Protein AF-0000000077976173 (afdb_homodimer)

Structure (mmCIF, N/CA/C/O backbone):
data_AF-0000000077976173-model_v1
#
loop_
_entity.id
_entity.type
_entity.pdbx_description
1 polymer 'Microsomal glutathione S-transferase 1'
#
loop_
_atom_site.group_PDB
_atom_site.id
_atom_site.type_symbol
_atom_site.label_atom_id
_atom_site.label_alt_id
_atom_site.label_comp_id
_atom_site.label_asym_id
_atom_site.label_entity_id
_atom_site.label_seq_id
_atom_site.pdbx_PDB_ins_code
_atom_site.Cartn_x
_atom_site.Cartn_y
_atom_site.Cartn_z
_atom_site.occupancy
_atom_site.B_iso_or_equiv
_atom_site.auth_seq_id
_atom_site.auth_comp_id
_atom_site.auth_asym_id
_atom_site.auth_atom_id
_atom_site.pdbx_PDB_model_num
ATOM 1 N N . MET A 1 1 ? 3.627 52.812 36.406 1 27.22 1 MET A N 1
ATOM 2 C CA . MET A 1 1 ? 3.582 52.375 35.031 1 27.22 1 MET A CA 1
ATOM 3 C C . MET A 1 1 ? 3.613 50.844 34.938 1 27.22 1 MET A C 1
ATOM 5 O O . MET A 1 1 ? 4.652 50.219 35.188 1 27.22 1 MET A O 1
ATOM 9 N N . ILE A 1 2 ? 2.564 50.125 35.406 1 28.38 2 ILE A N 1
ATOM 10 C CA . ILE A 1 2 ? 2.352 48.719 35.812 1 28.38 2 ILE A CA 1
ATOM 11 C C . ILE A 1 2 ? 2.486 47.812 34.625 1 28.38 2 ILE A C 1
ATOM 13 O O . ILE A 1 2 ? 1.758 47.938 33.625 1 28.38 2 ILE A O 1
ATOM 17 N N . ALA A 1 3 ? 3.734 47.25 34.25 1 33.19 3 ALA A N 1
ATOM 18 C CA . ALA A 1 3 ? 4.125 46.312 33.219 1 33.19 3 ALA A CA 1
ATOM 19 C C . ALA A 1 3 ? 3.199 45.125 33.188 1 33.19 3 ALA A C 1
ATOM 21 O O . ALA A 1 3 ? 3.17 44.312 34.125 1 33.19 3 ALA A O 1
ATOM 22 N N . VAL A 1 4 ? 1.899 45.281 32.812 1 32.31 4 VAL A N 1
ATOM 23 C CA . VAL A 1 4 ? 0.929 44.219 32.562 1 32.31 4 VAL A CA 1
ATOM 24 C C . VAL A 1 4 ? 1.575 43.125 31.719 1 32.31 4 VAL A C 1
ATOM 26 O O . VAL A 1 4 ? 2.023 43.375 30.594 1 32.31 4 VAL A O 1
ATOM 29 N N . GLY A 1 5 ? 2.43 42.25 32.312 1 27.67 5 GLY A N 1
ATOM 30 C CA . GLY A 1 5 ? 3.055 41.062 31.75 1 27.67 5 GLY A CA 1
ATOM 31 C C . GLY A 1 5 ? 2.141 40.281 30.828 1 27.67 5 GLY A C 1
ATOM 32 O O . GLY A 1 5 ? 1.03 39.906 31.203 1 27.67 5 GLY A O 1
ATOM 33 N N . HIS A 1 6 ? 2.125 40.531 29.484 1 30.03 6 HIS A N 1
ATOM 34 C CA . HIS A 1 6 ? 1.528 39.781 28.375 1 30.03 6 HIS A CA 1
ATOM 35 C C . HIS A 1 6 ? 1.677 38.281 28.562 1 30.03 6 HIS A C 1
ATOM 37 O O . HIS A 1 6 ? 2.787 37.75 28.516 1 30.03 6 HIS A O 1
ATOM 43 N N . GLN A 1 7 ? 1.119 37.656 29.641 1 28.42 7 GLN A N 1
ATOM 44 C CA . GLN A 1 7 ? 0.995 36.219 29.766 1 28.42 7 GLN A CA 1
ATOM 45 C C . GLN A 1 7 ? 0.686 35.562 28.406 1 28.42 7 GLN A C 1
ATOM 47 O O . GLN A 1 7 ? -0.377 35.812 27.828 1 28.42 7 GLN A O 1
ATOM 52 N N . LEU A 1 8 ? 1.661 35.469 27.5 1 30.48 8 LEU A N 1
ATOM 53 C CA . LEU A 1 8 ? 1.647 34.625 26.312 1 30.48 8 LEU A CA 1
ATOM 54 C C . LEU A 1 8 ? 0.976 33.281 26.609 1 30.48 8 LEU A C 1
ATOM 56 O O . LEU A 1 8 ? 1.446 32.531 27.453 1 30.48 8 LEU A O 1
ATOM 60 N N . ASN A 1 9 ? -0.352 33.281 26.891 1 31.22 9 ASN A N 1
ATOM 61 C CA . ASN A 1 9 ? -1.191 32.062 26.875 1 31.22 9 ASN A CA 1
ATOM 62 C C . ASN A 1 9 ? -0.731 31.078 25.812 1 31.22 9 ASN A C 1
ATOM 64 O O . ASN A 1 9 ? -0.875 31.328 24.625 1 31.22 9 ASN A O 1
ATOM 68 N N . SER A 1 10 ? 0.469 30.484 25.922 1 32.72 10 SER A N 1
ATOM 69 C CA . SER A 1 10 ? 0.917 29.266 25.25 1 32.72 10 SER A CA 1
ATOM 70 C C . SER A 1 10 ? -0.214 28.25 25.125 1 32.72 10 SER A C 1
ATOM 72 O O . SER A 1 10 ? -0.43 27.453 26.047 1 32.72 10 SER A O 1
ATOM 74 N N . SER A 1 11 ? -1.487 28.609 25.016 1 33.84 11 SER A N 1
ATOM 75 C CA . SER A 1 11 ? -2.633 27.719 24.812 1 33.84 11 SER A CA 1
ATOM 76 C C . SER A 1 11 ? -2.27 26.531 23.938 1 33.84 11 SER A C 1
ATOM 78 O O . SER A 1 11 ? -1.768 26.703 22.828 1 33.84 11 SER A O 1
ATOM 80 N N . ASN A 1 12 ? -1.785 25.391 24.375 1 36.09 12 ASN A N 1
ATOM 81 C CA . ASN A 1 12 ? -1.495 24.047 23.891 1 36.09 12 ASN A CA 1
ATOM 82 C C . ASN A 1 12 ? -2.432 23.641 22.75 1 36.09 12 ASN A C 1
ATOM 84 O O . ASN A 1 12 ? -3.637 23.5 22.969 1 36.09 12 ASN A O 1
ATOM 88 N N . LYS A 1 13 ? -2.426 24.141 21.594 1 43.88 13 LYS A N 1
ATOM 89 C CA . LYS A 1 13 ? -2.984 23.875 20.281 1 43.88 13 LYS A CA 1
ATOM 90 C C . LYS A 1 13 ? -3.152 22.375 20.047 1 43.88 13 LYS A C 1
ATOM 92 O O . LYS A 1 13 ? -2.324 21.75 19.375 1 43.88 13 LYS A O 1
ATOM 97 N N . MET A 1 14 ? -3.262 21.438 21.078 1 43.94 14 MET A N 1
ATOM 98 C CA . MET A 1 14 ? -3.514 20.016 20.875 1 43.94 14 MET A CA 1
ATOM 99 C C . MET A 1 14 ? -4.848 19.797 20.188 1 43.94 14 MET A C 1
ATOM 101 O O . MET A 1 14 ? -5.82 20.5 20.438 1 43.94 14 MET A O 1
ATOM 105 N N . VAL A 1 15 ? -4.996 19.281 18.984 1 50.28 15 VAL A N 1
ATOM 106 C CA . VAL A 1 15 ? -6.203 18.812 18.328 1 50.28 15 VAL A CA 1
ATOM 107 C C . VAL A 1 15 ? -7.16 18.203 19.344 1 50.28 15 VAL A C 1
ATOM 109 O O . VAL A 1 15 ? -6.746 17.422 20.203 1 50.28 15 VAL A O 1
ATOM 112 N N . GLU A 1 16 ? -8.148 18.953 19.875 1 52.88 16 GLU A N 1
ATOM 113 C CA . GLU A 1 16 ? -9.117 18.312 20.75 1 52.88 16 GLU A CA 1
ATOM 114 C C . GLU A 1 16 ? -9.727 17.078 20.094 1 52.88 16 GLU A C 1
ATOM 116 O O . GLU A 1 16 ? -10.641 17.203 19.266 1 52.88 16 GLU A O 1
ATOM 121 N N . PHE A 1 17 ? -9.055 16 20.078 1 58.06 17 PHE A N 1
ATOM 122 C CA . PHE A 1 17 ? -9.484 14.68 19.641 1 58.06 17 PHE A CA 1
ATOM 123 C C . PHE A 1 17 ? -10.93 14.422 20.031 1 58.06 17 PHE A C 1
ATOM 125 O O . PHE A 1 17 ? -11.633 13.656 19.375 1 58.06 17 PHE A O 1
ATOM 132 N N . SER A 1 18 ? -11.406 15.195 21.016 1 59.88 18 SER A N 1
ATOM 133 C CA . SER A 1 18 ? -12.789 14.992 21.438 1 59.88 18 SER A CA 1
ATOM 134 C C . SER A 1 18 ? -13.773 15.469 20.375 1 59.88 18 SER A C 1
ATOM 136 O O . SER A 1 18 ? -14.828 14.859 20.188 1 59.88 18 SER A O 1
ATOM 138 N N . GLN A 1 19 ? -13.383 16.484 19.641 1 69 19 GLN A N 1
ATOM 139 C CA . GLN A 1 19 ? -14.289 17 18.625 1 69 19 GLN A CA 1
ATOM 140 C C . GLN A 1 19 ? -14.25 16.141 17.359 1 69 19 GLN A C 1
ATOM 142 O O . GLN A 1 19 ? -15.195 16.141 16.562 1 69 19 GLN A O 1
ATOM 147 N N . LEU A 1 20 ? -13.258 15.328 17.266 1 75.56 20 LEU A N 1
ATOM 148 C CA . LEU A 1 20 ? -13.18 14.438 16.109 1 75.56 20 LEU A CA 1
ATOM 149 C C . LEU A 1 20 ? -14.297 13.398 16.156 1 75.56 20 LEU A C 1
ATOM 151 O O . LEU A 1 20 ? -14.859 13.039 15.109 1 75.5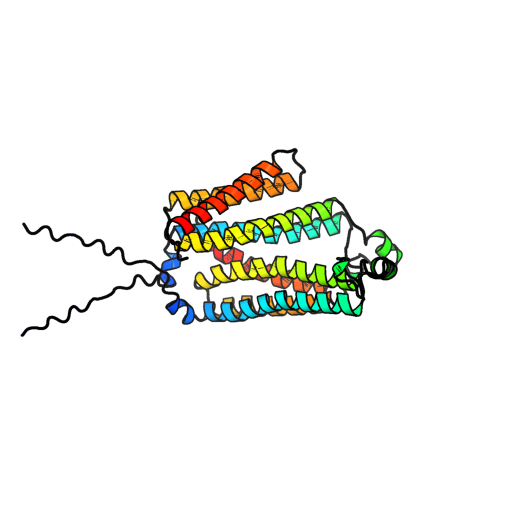6 20 LEU A O 1
ATOM 155 N N . GLY A 1 21 ? -14.656 13.031 17.328 1 77.69 21 GLY A N 1
ATOM 156 C CA . GLY A 1 21 ? -15.703 12.039 17.5 1 77.69 21 GLY A CA 1
ATOM 157 C C . GLY A 1 21 ? -17.078 12.547 17.094 1 77.69 21 GLY A C 1
ATOM 158 O O . GLY A 1 21 ? -17.953 11.758 16.75 1 77.69 21 GLY A O 1
ATOM 159 N N . ASP A 1 22 ? -17.188 13.859 17.047 1 83.69 22 ASP A N 1
ATOM 160 C CA . ASP A 1 22 ? -18.484 14.438 16.719 1 83.69 22 ASP A CA 1
ATOM 161 C C . ASP A 1 22 ? -18.594 14.703 15.219 1 83.69 22 ASP A C 1
ATOM 163 O O . ASP A 1 22 ? -19.672 14.992 14.711 1 83.69 22 ASP A O 1
ATOM 167 N N . ASN A 1 23 ? -17.5 14.586 14.508 1 90.88 23 ASN A N 1
ATOM 168 C CA . ASN A 1 23 ? -17.531 14.812 13.07 1 90.88 23 ASN A CA 1
ATOM 169 C C . ASN A 1 23 ? -18.047 13.594 12.312 1 90.88 23 ASN A C 1
ATOM 171 O O . ASN A 1 23 ? -17.484 12.508 12.422 1 90.88 23 ASN A O 1
ATOM 175 N N . GLU A 1 24 ? -19.125 13.75 11.531 1 95.12 24 GLU A N 1
ATOM 176 C CA . GLU A 1 24 ? -19.797 12.633 10.867 1 95.12 24 GLU A CA 1
ATOM 177 C C . GLU A 1 24 ? -18.906 12.008 9.805 1 95.12 24 GLU A C 1
ATOM 179 O O . GLU A 1 24 ? -18.922 10.789 9.609 1 95.12 24 GLU A O 1
ATOM 184 N N . VAL A 1 25 ? -18.156 12.82 9.086 1 96.31 25 VAL A N 1
ATOM 185 C CA . VAL A 1 25 ? -17.266 12.297 8.055 1 96.31 25 VAL A CA 1
ATOM 186 C C . VAL A 1 25 ? -16.156 11.453 8.695 1 96.31 25 VAL A C 1
ATOM 188 O O . VAL A 1 25 ? -15.875 10.352 8.234 1 96.31 25 VAL A O 1
ATOM 191 N N . PHE A 1 26 ? -15.609 11.945 9.75 1 95.19 26 PHE A N 1
ATOM 192 C CA . PHE A 1 26 ? -14.562 11.211 10.445 1 95.19 26 PHE A CA 1
ATOM 193 C C . PHE A 1 26 ? -15.109 9.914 11.031 1 95.19 26 PHE A C 1
ATOM 195 O O . PHE A 1 26 ? -14.445 8.883 11 1 95.19 26 PHE A O 1
ATOM 202 N N . SER A 1 27 ? -16.297 9.969 11.586 1 96.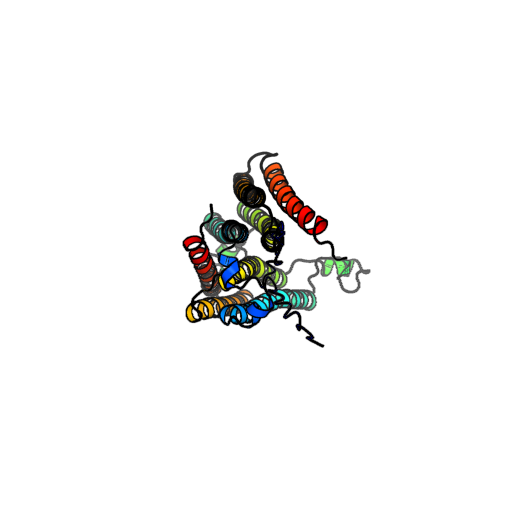12 27 SER A N 1
ATOM 203 C CA . SER A 1 27 ? -16.938 8.766 12.102 1 96.12 27 SER A CA 1
ATOM 204 C C . SER A 1 27 ? -17.156 7.734 11 1 96.12 27 SER A C 1
ATOM 206 O O . SER A 1 27 ? -16.922 6.543 11.203 1 96.12 27 SER A O 1
ATOM 208 N N . ALA A 1 28 ? -17.578 8.172 9.875 1 97.69 28 ALA A N 1
ATOM 209 C CA . ALA A 1 28 ? -17.75 7.285 8.727 1 97.69 28 ALA A CA 1
ATOM 210 C C . ALA A 1 28 ? -16.406 6.68 8.312 1 97.69 28 ALA A C 1
ATOM 212 O O . ALA A 1 28 ? -16.312 5.473 8.078 1 97.69 28 ALA A O 1
ATOM 213 N N . PHE A 1 29 ? -15.453 7.52 8.273 1 98.25 29 PHE A N 1
ATOM 214 C CA . PHE A 1 29 ? -14.125 7.02 7.93 1 98.25 29 PHE A CA 1
ATOM 215 C C . PHE A 1 29 ? -13.664 5.977 8.938 1 98.25 29 PHE A C 1
ATOM 217 O O . PHE A 1 29 ? -13.125 4.934 8.555 1 98.25 29 PHE A O 1
ATOM 224 N N . THR A 1 30 ? -13.82 6.195 10.18 1 97.62 30 THR A N 1
ATOM 225 C CA . THR A 1 30 ? -13.414 5.258 11.219 1 97.62 30 THR A CA 1
ATOM 226 C C . THR A 1 30 ? -14.102 3.908 11.023 1 97.62 30 THR A C 1
ATOM 228 O O . THR A 1 30 ? -13.469 2.859 11.148 1 97.62 30 THR A O 1
ATOM 231 N N . THR A 1 31 ? -15.336 3.93 10.641 1 98.12 31 THR A N 1
ATOM 232 C CA . THR A 1 31 ? -16.078 2.695 10.438 1 98.12 31 THR A CA 1
ATOM 233 C C . THR A 1 31 ? -15.547 1.926 9.234 1 98.12 31 THR A C 1
ATOM 235 O O . THR A 1 31 ? -15.133 0.77 9.359 1 98.12 31 THR A O 1
ATOM 238 N N . TYR A 1 32 ? -15.492 2.57 8.18 1 98.75 32 TYR A N 1
ATOM 239 C CA . TYR A 1 32 ? -15.125 1.869 6.953 1 98.75 32 TYR A CA 1
ATOM 240 C C . TYR A 1 32 ? -13.625 1.604 6.898 1 98.75 32 TYR A C 1
ATOM 242 O O . TYR A 1 32 ? -13.188 0.598 6.34 1 98.75 32 TYR A O 1
ATOM 250 N N . GLY A 1 33 ? -12.828 2.535 7.457 1 98.56 33 GLY A N 1
ATOM 251 C CA . GLY A 1 33 ? -11.414 2.236 7.617 1 98.56 33 GLY A CA 1
ATOM 252 C C . GLY A 1 33 ? -11.156 1.013 8.477 1 98.56 33 GLY A C 1
ATOM 253 O O . GLY A 1 33 ? -10.305 0.185 8.141 1 98.56 33 GLY A O 1
ATOM 254 N N . THR A 1 34 ? -11.922 0.877 9.547 1 98.62 34 THR A N 1
ATOM 255 C CA . THR A 1 34 ? -11.781 -0.27 10.438 1 98.62 34 THR A CA 1
ATOM 256 C C . THR A 1 34 ? -12.172 -1.56 9.719 1 98.62 34 THR A C 1
ATOM 258 O O . THR A 1 34 ? -11.477 -2.572 9.836 1 98.62 34 THR A O 1
ATOM 261 N N . ILE A 1 35 ? -13.188 -1.501 8.984 1 98.69 35 ILE A N 1
ATOM 262 C CA . ILE A 1 35 ? -13.625 -2.674 8.234 1 98.69 35 ILE A CA 1
ATOM 263 C C . ILE A 1 35 ? -12.555 -3.08 7.227 1 98.69 35 ILE A C 1
ATOM 265 O O . ILE A 1 35 ? -12.227 -4.262 7.102 1 98.69 35 ILE A O 1
ATOM 269 N N . ALA A 1 36 ? -12.031 -2.105 6.52 1 98.69 36 ALA A N 1
ATOM 270 C CA . ALA A 1 36 ? -11.008 -2.389 5.52 1 98.69 36 ALA A CA 1
ATOM 271 C C . ALA A 1 36 ? -9.766 -3.014 6.164 1 98.69 36 ALA A C 1
ATOM 273 O O . ALA A 1 36 ? -9.219 -3.988 5.648 1 98.69 36 ALA A O 1
ATOM 274 N N . LEU A 1 37 ? -9.375 -2.494 7.316 1 98.5 37 LEU A N 1
ATOM 275 C CA . LEU A 1 37 ? -8.188 -3.014 7.984 1 98.5 37 LEU A CA 1
ATOM 276 C C . LEU A 1 37 ? -8.461 -4.391 8.578 1 98.5 37 LEU A C 1
ATOM 278 O O . LEU A 1 37 ? -7.578 -5.254 8.586 1 98.5 37 LEU A O 1
ATOM 282 N N . ALA A 1 38 ? -9.633 -4.562 9.086 1 98.38 38 ALA A N 1
ATOM 283 C CA . ALA A 1 38 ? -10 -5.895 9.562 1 98.38 38 ALA A CA 1
ATOM 284 C C . ALA A 1 38 ? -9.914 -6.922 8.438 1 98.38 38 ALA A C 1
ATOM 286 O O . ALA A 1 38 ? -9.492 -8.062 8.664 1 98.38 38 ALA A O 1
ATOM 287 N N . LYS A 1 39 ? -10.32 -6.473 7.285 1 98.56 39 LYS A N 1
ATOM 288 C CA . LYS A 1 39 ? -10.219 -7.359 6.133 1 98.56 39 LYS A CA 1
ATOM 289 C C . LYS A 1 39 ? -8.773 -7.746 5.855 1 98.56 39 LYS A C 1
ATOM 291 O O . LYS A 1 39 ? -8.484 -8.898 5.527 1 98.56 39 LYS A O 1
ATOM 296 N N . VAL A 1 40 ? -7.863 -6.848 5.926 1 98.44 40 VAL A N 1
ATOM 297 C CA . VAL A 1 40 ? -6.449 -7.141 5.734 1 98.44 40 VAL A CA 1
ATOM 298 C C . VAL A 1 40 ? -5.996 -8.195 6.742 1 98.44 40 VAL A C 1
ATOM 300 O O . VAL A 1 40 ? -5.305 -9.148 6.387 1 98.44 40 VAL A O 1
ATOM 303 N N . MET A 1 41 ? -6.41 -8.023 7.992 1 98 41 MET A N 1
ATOM 304 C CA . MET A 1 41 ? -6.023 -8.961 9.039 1 98 41 MET A CA 1
ATOM 305 C C . MET A 1 41 ? -6.602 -10.352 8.766 1 98 41 MET A C 1
ATOM 307 O O . MET A 1 41 ? -5.949 -11.359 9.023 1 98 41 MET A O 1
ATOM 311 N N . LEU A 1 42 ? -7.809 -10.398 8.297 1 98 42 LEU A N 1
ATOM 312 C CA . LEU A 1 42 ? -8.477 -11.664 8.008 1 98 42 LEU A CA 1
ATOM 313 C C . LEU A 1 42 ? -7.703 -12.469 6.965 1 98 42 LEU A C 1
ATOM 315 O O . LEU A 1 42 ? -7.711 -13.695 6.992 1 98 42 LEU A O 1
ATOM 319 N N . MET A 1 43 ? -6.969 -11.797 6.059 1 98.25 43 MET A N 1
ATOM 320 C CA . MET A 1 43 ? -6.219 -12.492 5.016 1 98.25 43 MET A CA 1
ATOM 321 C C . MET A 1 43 ? -5.117 -13.352 5.621 1 98.25 43 MET A C 1
ATOM 323 O O . MET A 1 43 ? -4.77 -14.406 5.074 1 98.25 43 MET A O 1
ATOM 327 N N . SER A 1 44 ? -4.578 -13 6.812 1 97.81 44 SER A N 1
ATOM 328 C CA . SER A 1 44 ? -3.58 -13.82 7.496 1 97.81 44 SER A CA 1
ATOM 329 C C . SER A 1 44 ? -4.18 -15.141 7.973 1 97.81 44 SER A C 1
ATOM 331 O O . SER A 1 44 ? -3.541 -16.188 7.871 1 97.81 44 SER A O 1
ATOM 333 N N . VAL A 1 45 ? -5.375 -15.047 8.523 1 97.38 45 VAL A N 1
ATOM 334 C CA . VAL A 1 45 ? -6.066 -16.234 8.992 1 97.38 45 VAL A CA 1
ATOM 335 C C . VAL A 1 45 ? -6.371 -17.156 7.816 1 97.38 45 VAL A C 1
ATOM 337 O O . VAL A 1 45 ? -6.176 -18.375 7.898 1 97.38 45 VAL A O 1
ATOM 340 N N . ILE A 1 46 ? -6.734 -16.562 6.68 1 97.5 46 ILE A N 1
ATOM 341 C CA . ILE A 1 46 ? -7.031 -17.328 5.48 1 97.5 46 ILE A CA 1
ATOM 342 C C . ILE A 1 46 ? -5.754 -18 4.969 1 97.5 46 ILE A C 1
ATOM 344 O O . ILE A 1 46 ? -5.773 -19.156 4.566 1 97.5 46 ILE A O 1
ATOM 348 N N . THR A 1 47 ? -4.664 -17.297 4.98 1 97.19 47 THR A N 1
ATOM 349 C CA . THR A 1 47 ? -3.381 -17.875 4.582 1 97.19 47 THR A CA 1
ATOM 350 C C . THR A 1 47 ? -3.039 -19.078 5.449 1 97.19 47 THR A C 1
ATOM 352 O O . THR A 1 47 ? -2.664 -20.141 4.93 1 97.19 47 THR A O 1
ATOM 355 N N . SER A 1 48 ? -3.191 -18.922 6.773 1 96.56 48 SER A N 1
ATOM 356 C CA . SER A 1 48 ? -2.895 -20.016 7.691 1 96.56 48 SER A CA 1
ATOM 357 C C . SER A 1 48 ? -3.801 -21.219 7.43 1 96.56 48 SER A C 1
ATOM 359 O O . SER A 1 48 ? -3.344 -22.359 7.453 1 96.56 48 SER A O 1
ATOM 361 N N . PHE A 1 49 ? -5.008 -20.922 7.188 1 97.12 49 PHE A N 1
ATOM 362 C CA . PHE A 1 49 ? -5.969 -21.984 6.879 1 97.12 49 PHE A CA 1
ATOM 363 C C . PHE A 1 49 ? -5.508 -22.797 5.672 1 97.12 49 PHE A C 1
ATOM 365 O O . PHE A 1 49 ? -5.488 -24.016 5.719 1 97.12 49 PHE A O 1
ATOM 372 N N . PHE A 1 50 ? -5.07 -22.156 4.621 1 96.81 50 PHE A N 1
ATOM 373 C CA . PHE A 1 50 ? -4.66 -22.859 3.408 1 96.81 50 PHE A CA 1
ATOM 374 C C . PHE A 1 50 ? -3.326 -23.562 3.615 1 96.81 50 PHE A C 1
ATOM 376 O O . PHE A 1 50 ? -3.09 -24.641 3.055 1 96.81 50 PHE A O 1
ATOM 383 N N . ARG A 1 51 ? -2.443 -22.969 4.414 1 96.12 51 ARG A N 1
ATOM 384 C CA . ARG A 1 51 ? -1.187 -23.656 4.695 1 96.12 51 ARG A CA 1
ATOM 385 C C . ARG A 1 51 ? -1.433 -24.969 5.426 1 96.12 51 ARG A C 1
ATOM 387 O O . ARG A 1 51 ? -0.841 -25.984 5.082 1 96.12 51 ARG A O 1
ATOM 394 N N . ILE A 1 52 ? -2.305 -24.953 6.395 1 95.38 52 ILE A N 1
ATOM 395 C CA . ILE A 1 52 ? -2.594 -26.141 7.199 1 95.38 52 ILE A CA 1
ATOM 396 C C . ILE A 1 52 ? -3.344 -27.172 6.355 1 95.38 52 ILE A C 1
ATOM 398 O O . ILE A 1 52 ? -2.992 -28.344 6.348 1 95.38 52 ILE A O 1
ATOM 402 N N . THR A 1 53 ? -4.32 -26.766 5.574 1 96.69 53 THR A N 1
ATOM 403 C CA . THR A 1 53 ? -5.176 -27.688 4.84 1 96.69 53 THR A CA 1
ATOM 404 C C . THR A 1 53 ? -4.445 -28.25 3.623 1 96.69 53 THR A C 1
ATOM 406 O O . THR A 1 53 ? -4.691 -29.391 3.213 1 96.69 53 THR A O 1
ATOM 409 N N . ARG A 1 54 ? -3.541 -27.453 3.066 1 96.25 54 ARG A N 1
ATOM 410 C CA . ARG A 1 54 ? -2.787 -27.922 1.904 1 96.25 54 ARG A CA 1
ATOM 411 C C . ARG A 1 54 ? -1.457 -28.531 2.324 1 96.25 54 ARG A C 1
ATOM 413 O O . ARG A 1 54 ? -0.7 -29.016 1.481 1 96.25 54 ARG A O 1
ATOM 420 N N . LYS A 1 55 ? -1.139 -28.406 3.656 1 95.06 55 LYS A N 1
ATOM 421 C CA . LYS A 1 55 ? 0.116 -28.922 4.199 1 95.06 55 LYS A CA 1
ATOM 422 C C . LYS A 1 55 ? 1.314 -28.359 3.436 1 95.06 55 LYS A C 1
ATOM 424 O O . LYS A 1 55 ? 2.182 -29.125 2.994 1 95.06 55 LYS A O 1
ATOM 429 N N . ALA A 1 56 ? 1.323 -27.156 3.174 1 97.06 56 ALA A N 1
ATOM 430 C CA . ALA A 1 56 ? 2.387 -26.422 2.488 1 97.06 56 ALA A CA 1
ATOM 431 C C . ALA A 1 56 ? 2.973 -25.344 3.383 1 97.06 56 ALA A C 1
ATOM 433 O O . ALA A 1 56 ? 2.381 -24.266 3.539 1 97.06 56 ALA A O 1
ATOM 434 N N . PHE A 1 57 ? 4.16 -25.641 3.951 1 95.5 57 PHE A N 1
ATOM 435 C CA . PHE A 1 57 ? 4.75 -24.75 4.945 1 95.5 57 PHE A CA 1
ATOM 436 C C . PHE A 1 57 ? 6.031 -24.125 4.418 1 95.5 57 PHE A C 1
ATOM 438 O O . PHE A 1 57 ? 6.691 -24.688 3.543 1 95.5 57 PHE A O 1
ATOM 445 N N . ASP A 1 58 ? 6.402 -22.953 4.996 1 92.62 58 ASP A N 1
ATOM 446 C CA . ASP A 1 58 ? 7.578 -22.219 4.535 1 92.62 58 ASP A CA 1
ATOM 447 C C . ASP A 1 58 ? 8.773 -22.469 5.445 1 92.62 58 ASP A C 1
ATOM 449 O O . ASP A 1 58 ? 9.922 -22.344 5.016 1 92.62 58 ASP A O 1
ATOM 453 N N . ASN A 1 59 ? 8.484 -22.75 6.645 1 93.56 59 ASN A N 1
ATOM 454 C CA . ASN A 1 59 ? 9.539 -22.922 7.633 1 93.56 59 ASN A CA 1
ATOM 455 C C . ASN A 1 59 ? 9.539 -24.344 8.195 1 93.56 59 ASN A C 1
A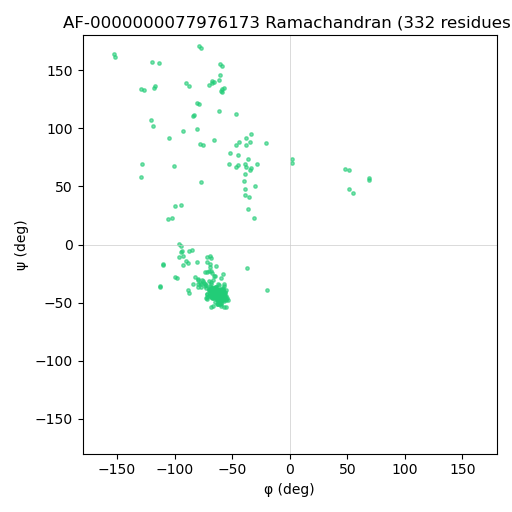TOM 457 O O . ASN A 1 59 ? 8.484 -24.891 8.531 1 93.56 59 ASN A O 1
ATOM 461 N N . PRO A 1 60 ? 10.703 -24.938 8.289 1 93.88 60 PRO A N 1
ATOM 462 C CA . PRO A 1 60 ? 10.781 -26.312 8.75 1 93.88 60 PRO A CA 1
ATOM 463 C C . PRO A 1 60 ? 10.164 -26.516 10.133 1 93.88 60 PRO A C 1
ATOM 465 O O . PRO A 1 60 ? 9.586 -27.562 10.414 1 93.88 60 PRO A O 1
ATOM 468 N N . GLU A 1 61 ? 10.242 -25.562 11.023 1 94 61 GLU A N 1
ATOM 469 C CA . GLU A 1 61 ? 9.742 -25.719 12.391 1 94 61 GLU A CA 1
ATOM 470 C C . GLU A 1 61 ? 8.219 -25.734 12.414 1 94 61 GLU A C 1
ATOM 472 O O . GLU A 1 61 ? 7.613 -26.125 13.414 1 94 61 GLU A O 1
ATOM 477 N N . ASP A 1 62 ? 7.617 -25.312 11.32 1 93.94 62 ASP A N 1
ATOM 478 C CA . ASP A 1 62 ? 6.16 -25.266 11.266 1 93.94 62 ASP A CA 1
ATOM 479 C C . ASP A 1 62 ? 5.59 -26.594 10.773 1 93.94 62 ASP A C 1
ATOM 481 O O . ASP A 1 62 ? 4.387 -26.844 10.883 1 93.94 62 ASP A O 1
ATOM 485 N N . VAL A 1 63 ? 6.402 -27.422 10.188 1 92.5 63 VAL A N 1
ATOM 486 C CA . VAL A 1 63 ? 5.98 -28.703 9.633 1 92.5 63 VAL A CA 1
ATOM 487 C C . VAL A 1 63 ? 5.562 -29.641 10.766 1 92.5 63 VAL A C 1
ATOM 489 O O . VAL A 1 63 ? 6.207 -29.672 11.812 1 92.5 63 VAL A O 1
ATOM 492 N N . PRO A 1 64 ? 4.441 -30.375 10.508 1 91.25 64 PRO A N 1
ATOM 493 C CA . PRO A 1 64 ? 4.094 -31.375 11.523 1 91.25 64 PRO A CA 1
ATOM 494 C C . PRO A 1 64 ? 5.207 -32.406 11.758 1 91.25 64 PRO A C 1
ATOM 496 O O . PRO A 1 64 ? 5.75 -32.938 10.797 1 91.25 64 PRO A O 1
ATOM 499 N N . ASN A 1 65 ? 5.539 -32.625 13.023 1 90.56 65 ASN A N 1
ATOM 500 C CA . ASN A 1 65 ? 6.613 -33.531 13.398 1 90.56 65 ASN A CA 1
ATOM 501 C C . ASN A 1 65 ? 7.91 -33.219 12.656 1 90.56 65 ASN A C 1
ATOM 503 O O . ASN A 1 65 ? 8.43 -34.031 11.914 1 90.56 65 ASN A O 1
ATOM 507 N N . PRO A 1 66 ? 8.422 -32.125 12.891 1 90.56 66 PRO A N 1
ATOM 508 C CA . PRO A 1 66 ? 9.57 -31.641 12.133 1 90.56 66 PRO A CA 1
ATOM 509 C C . PRO A 1 66 ? 10.844 -32.438 12.406 1 90.56 66 PRO A C 1
ATOM 511 O O . PRO A 1 66 ? 11.836 -32.281 11.688 1 90.56 66 PRO A O 1
ATOM 514 N N . HIS A 1 67 ? 10.859 -33.219 13.328 1 90.75 67 HIS A N 1
ATOM 515 C CA . HIS A 1 67 ? 12.039 -34.031 13.625 1 90.75 67 HIS A CA 1
ATOM 516 C C . HIS A 1 67 ? 12.242 -35.125 12.578 1 90.75 67 HIS A C 1
ATOM 518 O O . HIS A 1 67 ? 13.336 -35.656 12.438 1 90.75 67 HIS A O 1
ATOM 524 N N . LYS A 1 68 ? 11.227 -35.5 11.93 1 92.19 68 LYS A N 1
ATOM 525 C CA . LYS A 1 68 ? 11.32 -36.469 10.828 1 92.19 68 LYS A CA 1
ATOM 526 C C . LYS A 1 68 ? 11.703 -35.781 9.531 1 92.19 68 LYS A C 1
ATOM 528 O O . LYS A 1 68 ? 10.922 -35 8.969 1 92.19 68 LYS A O 1
ATOM 533 N N . GLU A 1 69 ? 12.781 -35.938 8.969 1 91.38 69 GLU A N 1
ATOM 534 C CA . GLU A 1 69 ? 13.32 -35.281 7.773 1 91.38 69 GLU A CA 1
ATOM 535 C C . GLU A 1 69 ? 12.391 -35.5 6.582 1 91.38 69 GLU A C 1
ATOM 537 O O . GLU A 1 69 ? 12.266 -34.594 5.734 1 91.38 69 GLU A O 1
ATOM 542 N N . GLU A 1 70 ? 11.805 -36.688 6.5 1 92.62 70 GLU A N 1
ATOM 543 C CA . GLU A 1 70 ? 10.883 -37 5.406 1 92.62 70 GLU A CA 1
ATOM 544 C C . GLU A 1 70 ? 9.719 -36 5.379 1 92.62 70 GLU A C 1
ATOM 546 O O . GLU A 1 70 ? 9.266 -35.594 4.305 1 92.62 70 GLU A O 1
ATOM 551 N N . ASN A 1 71 ? 9.25 -35.656 6.516 1 92.06 71 ASN A N 1
ATOM 552 C CA . ASN A 1 71 ? 8.141 -34.688 6.613 1 92.06 71 ASN A CA 1
ATOM 553 C C . ASN A 1 71 ? 8.555 -33.312 6.129 1 92.06 71 ASN A C 1
ATOM 555 O O . ASN A 1 71 ? 7.77 -32.625 5.477 1 92.06 71 ASN A O 1
ATOM 559 N N . ILE A 1 72 ? 9.68 -32.844 6.523 1 93.31 72 ILE A N 1
ATOM 560 C CA . ILE A 1 72 ? 10.18 -31.562 6.082 1 93.31 72 ILE A CA 1
ATOM 561 C C . ILE A 1 72 ? 10.234 -31.516 4.555 1 93.31 72 ILE A C 1
ATOM 563 O O . ILE A 1 72 ? 9.781 -30.562 3.938 1 93.31 72 ILE A O 1
ATOM 567 N N . LYS A 1 73 ? 10.766 -32.5 3.984 1 92.75 73 LYS A N 1
ATOM 568 C CA . LYS A 1 73 ? 10.891 -32.562 2.529 1 92.75 73 LYS A CA 1
ATOM 569 C C . LYS A 1 73 ? 9.516 -32.562 1.863 1 92.75 73 LYS A C 1
ATOM 571 O O . LYS A 1 73 ? 9.328 -31.938 0.82 1 92.75 73 LYS A O 1
ATOM 576 N N . LYS A 1 74 ? 8.633 -33.281 2.479 1 93.69 74 LYS A N 1
ATOM 577 C CA . LYS A 1 74 ? 7.309 -33.469 1.894 1 93.69 74 LYS A CA 1
ATOM 578 C C . LYS A 1 74 ? 6.461 -32.219 2.014 1 93.69 74 LYS A C 1
ATOM 580 O O . LYS A 1 74 ? 5.727 -31.859 1.087 1 93.69 74 LYS A O 1
ATOM 585 N N . PHE A 1 75 ? 6.625 -31.484 3.15 1 94.56 75 PHE A N 1
ATOM 586 C CA . PHE A 1 75 ? 5.637 -30.453 3.447 1 94.56 75 PHE A CA 1
ATOM 587 C C . PHE A 1 75 ? 6.238 -29.062 3.287 1 94.56 75 PHE A C 1
ATOM 589 O O . PHE A 1 75 ? 5.512 -28.062 3.262 1 94.56 75 PHE A O 1
ATOM 596 N N . LEU A 1 76 ? 7.512 -28.922 3.271 1 95.06 76 LEU A N 1
ATOM 597 C CA . LEU A 1 76 ? 8.156 -27.672 2.902 1 95.06 76 LEU A CA 1
ATOM 598 C C . LEU A 1 76 ? 8.109 -27.453 1.394 1 95.06 76 LEU A C 1
ATOM 600 O O . LEU A 1 76 ? 9.062 -27.781 0.684 1 95.06 76 LEU A O 1
ATOM 604 N N . ARG A 1 77 ? 7.039 -26.891 0.888 1 94.19 77 ARG A N 1
ATOM 605 C CA . ARG A 1 77 ? 6.812 -26.781 -0.549 1 94.19 77 ARG A CA 1
ATOM 606 C C . ARG A 1 77 ? 5.957 -25.562 -0.875 1 94.19 77 ARG A C 1
ATOM 608 O O . ARG A 1 77 ? 5.258 -25.031 -0.005 1 94.19 77 ARG A O 1
ATOM 615 N N . LYS A 1 78 ? 6.012 -25.188 -2.076 1 93.81 78 LYS A N 1
ATOM 616 C CA . LYS A 1 78 ? 5.152 -24.125 -2.59 1 93.81 78 LYS A CA 1
ATOM 617 C C . LYS A 1 78 ? 3.82 -24.688 -3.076 1 93.81 78 LYS A C 1
ATOM 619 O O . LYS A 1 78 ? 3.768 -25.781 -3.639 1 93.81 78 LYS A O 1
ATOM 624 N N . ASP A 1 79 ? 2.775 -24.031 -2.738 1 96 79 ASP A N 1
ATOM 625 C CA . ASP A 1 79 ? 1.427 -24.391 -3.174 1 96 79 ASP A CA 1
ATOM 626 C C . ASP A 1 79 ? 0.734 -23.188 -3.828 1 96 79 ASP A C 1
ATOM 628 O O . ASP A 1 79 ? 0.74 -22.094 -3.283 1 96 79 ASP A O 1
ATOM 632 N N . ASP A 1 80 ? 0.156 -23.438 -4.941 1 94.19 80 ASP A N 1
ATOM 633 C CA . ASP A 1 80 ? -0.42 -22.359 -5.742 1 94.19 80 ASP A CA 1
ATOM 634 C C . ASP A 1 80 ? -1.577 -21.688 -5.004 1 94.19 80 ASP A C 1
ATOM 636 O O . ASP A 1 80 ? -1.798 -20.484 -5.152 1 94.19 80 ASP A O 1
ATOM 640 N N . ARG A 1 81 ? -2.344 -22.484 -4.277 1 95.56 81 ARG A N 1
ATOM 641 C CA . ARG A 1 81 ? -3.459 -21.891 -3.545 1 95.56 81 ARG A CA 1
ATOM 642 C C . ARG A 1 81 ? -2.959 -20.984 -2.432 1 95.56 81 ARG A C 1
ATOM 644 O O . ARG A 1 81 ? -3.529 -19.906 -2.193 1 95.56 81 ARG A O 1
ATOM 651 N N . VAL A 1 82 ? -1.925 -21.391 -1.699 1 97.19 82 VAL A N 1
ATOM 652 C CA . VAL A 1 82 ? -1.322 -20.562 -0.664 1 97.19 82 VAL A CA 1
ATOM 653 C C . VAL A 1 82 ? -0.753 -19.281 -1.29 1 97.19 82 VAL A C 1
ATOM 655 O O . VAL A 1 82 ? -0.987 -18.188 -0.791 1 97.19 82 VAL A O 1
ATOM 658 N N . ASP A 1 83 ? -0.082 -19.453 -2.418 1 96.44 83 ASP A N 1
ATOM 659 C CA . ASP A 1 83 ? 0.524 -18.312 -3.092 1 96.44 83 ASP A CA 1
ATOM 660 C C . ASP A 1 83 ? -0.54 -17.312 -3.551 1 96.44 83 ASP A C 1
ATOM 662 O O . ASP A 1 83 ? -0.321 -16.094 -3.514 1 96.44 83 ASP A O 1
ATOM 666 N N . ARG A 1 84 ? -1.592 -17.875 -4.004 1 97.06 84 ARG A N 1
ATOM 667 C CA . ARG A 1 84 ? -2.691 -17.031 -4.453 1 97.06 84 ARG A CA 1
ATOM 668 C C . ARG A 1 84 ? -3.225 -16.172 -3.305 1 97.06 84 ARG A C 1
ATOM 670 O O . ARG A 1 84 ? -3.459 -14.977 -3.475 1 97.06 84 ARG A O 1
ATOM 677 N N . VAL A 1 85 ? -3.402 -16.719 -2.123 1 97.94 85 VAL A N 1
ATOM 678 C CA . VAL A 1 85 ? -3.865 -15.969 -0.959 1 97.94 85 VAL A CA 1
ATOM 679 C C . VAL A 1 85 ? -2.83 -14.914 -0.576 1 97.94 85 VAL A C 1
ATOM 681 O O . VAL A 1 85 ? -3.184 -13.781 -0.237 1 97.94 85 VAL A O 1
ATOM 684 N N . LEU A 1 86 ? -1.613 -15.305 -0.633 1 97.56 86 LEU A N 1
ATOM 685 C CA . LEU A 1 86 ? -0.542 -14.367 -0.311 1 97.56 86 LEU A CA 1
ATOM 686 C C . LEU A 1 86 ? -0.542 -13.188 -1.275 1 97.56 86 LEU A C 1
ATOM 688 O O . LEU A 1 86 ? -0.335 -12.039 -0.864 1 97.56 86 LEU A O 1
ATOM 692 N N . ARG A 1 87 ? -0.755 -13.398 -2.592 1 96.69 87 ARG A N 1
ATOM 693 C CA . ARG A 1 87 ? -0.831 -12.328 -3.576 1 96.69 87 ARG A CA 1
ATOM 694 C C . ARG A 1 87 ? -2.023 -11.414 -3.305 1 96.69 87 ARG A C 1
ATOM 696 O O . ARG A 1 87 ? -1.917 -10.195 -3.414 1 96.69 87 ARG A O 1
ATOM 703 N N . ALA A 1 88 ? -3.148 -12.062 -2.945 1 97.62 88 ALA A N 1
ATOM 704 C CA . ALA A 1 88 ? -4.332 -11.281 -2.6 1 97.62 88 ALA A CA 1
ATOM 705 C C . ALA A 1 88 ? -4.074 -10.406 -1.376 1 97.62 88 ALA A C 1
ATOM 707 O O . ALA A 1 88 ? -4.484 -9.242 -1.337 1 97.62 88 ALA A O 1
ATOM 708 N N . HIS A 1 89 ? -3.414 -10.938 -0.378 1 98.06 89 HIS A N 1
ATOM 709 C CA . HIS A 1 89 ? -3.064 -10.203 0.833 1 98.06 89 HIS A CA 1
ATOM 710 C C . HIS A 1 89 ? -2.148 -9.023 0.517 1 98.06 89 HIS A C 1
ATOM 712 O O . HIS A 1 89 ? -2.361 -7.914 1.013 1 98.06 89 HIS A O 1
ATOM 718 N N . ARG A 1 90 ? -1.178 -9.312 -0.281 1 97 90 ARG A N 1
ATOM 719 C CA . ARG A 1 90 ? -0.263 -8.25 -0.695 1 97 90 ARG A CA 1
ATOM 720 C C . ARG A 1 90 ? -1.01 -7.137 -1.419 1 97 90 ARG A C 1
ATOM 722 O O . ARG A 1 90 ? -0.753 -5.957 -1.182 1 97 90 ARG A O 1
ATOM 729 N N . ASN A 1 91 ? -1.884 -7.508 -2.293 1 97.88 91 ASN A N 1
ATOM 730 C CA . ASN A 1 91 ? -2.703 -6.527 -3 1 97.88 91 ASN A CA 1
ATOM 731 C C . ASN A 1 91 ? -3.533 -5.688 -2.033 1 97.88 91 ASN 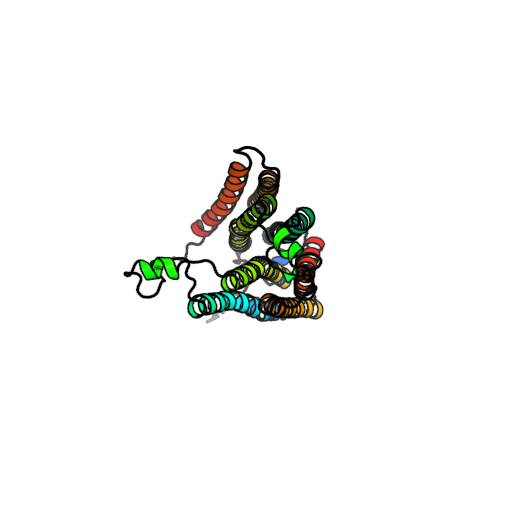A C 1
ATOM 733 O O . ASN A 1 91 ? -3.678 -4.48 -2.221 1 97.88 91 ASN A O 1
ATOM 737 N N . ASP A 1 92 ? -4.082 -6.344 -0.998 1 98.25 92 ASP A N 1
ATOM 738 C CA . ASP A 1 92 ? -4.801 -5.617 0.044 1 98.25 92 ASP A CA 1
ATOM 739 C C . ASP A 1 92 ? -3.91 -4.555 0.687 1 98.25 92 ASP A C 1
ATOM 741 O O . ASP A 1 92 ? -4.32 -3.4 0.837 1 98.25 92 ASP A O 1
ATOM 745 N N . LEU A 1 93 ? -2.754 -4.973 1.034 1 97.75 93 LEU A N 1
ATOM 746 C CA . LEU A 1 93 ? -1.84 -4.031 1.673 1 97.75 93 LEU A CA 1
ATOM 747 C C . LEU A 1 93 ? -1.52 -2.867 0.741 1 97.75 93 LEU A C 1
ATOM 749 O O . LEU A 1 93 ? -1.534 -1.708 1.161 1 97.75 93 LEU A O 1
ATOM 753 N N . GLU A 1 94 ? -1.314 -3.109 -0.503 1 97.75 94 GLU A N 1
ATOM 754 C CA . GLU A 1 94 ? -0.924 -2.107 -1.491 1 97.75 94 GLU A CA 1
ATOM 755 C C . GLU A 1 94 ? -2.059 -1.121 -1.755 1 97.75 94 GLU A C 1
ATOM 757 O O . GLU A 1 94 ? -1.824 -0.015 -2.246 1 97.75 94 GLU A O 1
ATOM 762 N N . ASN A 1 95 ? -3.26 -1.525 -1.476 1 98.62 95 ASN A N 1
ATOM 763 C CA . ASN A 1 95 ? -4.395 -0.682 -1.834 1 98.62 95 ASN A CA 1
ATOM 764 C C . ASN A 1 95 ? -5.098 -0.134 -0.595 1 98.62 95 ASN A C 1
ATOM 766 O O . ASN A 1 95 ? -5.527 1.021 -0.581 1 98.62 95 ASN A O 1
ATOM 770 N N . ILE A 1 96 ? -5.191 -0.904 0.463 1 98.75 96 ILE A N 1
ATOM 771 C CA . ILE A 1 96 ? -5.953 -0.497 1.639 1 98.75 96 ILE A CA 1
ATOM 772 C C . ILE A 1 96 ? -5.121 0.464 2.484 1 98.75 96 ILE A C 1
ATOM 774 O O . ILE A 1 96 ? -5.656 1.409 3.068 1 98.75 96 ILE A O 1
ATOM 778 N N . VAL A 1 97 ? -3.83 0.213 2.537 1 98.19 97 VAL A N 1
ATOM 779 C CA . VAL A 1 97 ? -2.988 1.1 3.334 1 98.19 97 VAL A CA 1
ATOM 780 C C . VAL A 1 97 ? -3.031 2.512 2.752 1 98.19 97 VAL A C 1
ATOM 782 O O . VAL A 1 97 ? -3.328 3.475 3.465 1 98.19 9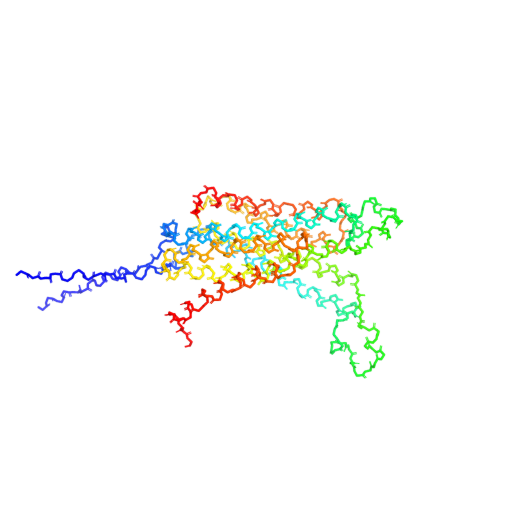7 VAL A O 1
ATOM 785 N N . PRO A 1 98 ? -2.785 2.703 1.41 1 98.69 98 PRO A N 1
ATOM 786 C CA . PRO A 1 98 ? -2.949 4.051 0.861 1 98.69 98 PRO A CA 1
ATOM 787 C C . PRO A 1 98 ? -4.352 4.609 1.081 1 98.69 98 PRO A C 1
ATOM 789 O O . PRO A 1 98 ? -4.508 5.793 1.393 1 98.69 98 PRO A O 1
ATOM 792 N N . PHE A 1 99 ? -5.43 3.795 0.921 1 98.88 99 PHE A N 1
ATOM 793 C CA . PHE A 1 99 ? -6.797 4.238 1.173 1 98.88 99 PHE A CA 1
ATOM 794 C C . PHE A 1 99 ? -6.945 4.754 2.6 1 98.88 99 PHE A C 1
ATOM 796 O O . PHE A 1 99 ? -7.551 5.805 2.828 1 98.88 99 PHE A O 1
ATOM 803 N N . PHE A 1 100 ? -6.41 4.016 3.531 1 98.75 100 PHE A N 1
ATOM 804 C CA . PHE A 1 100 ? -6.566 4.375 4.934 1 98.75 100 PHE A CA 1
ATOM 805 C C . PHE A 1 100 ? -5.887 5.707 5.23 1 98.75 100 PHE A C 1
ATOM 807 O O . PHE A 1 100 ? -6.473 6.586 5.863 1 98.75 100 PHE A O 1
ATOM 814 N N . CYS A 1 101 ? -4.652 5.871 4.719 1 98.62 101 CYS A N 1
ATOM 815 C CA . CYS A 1 101 ? -3.891 7.09 4.965 1 98.62 101 CYS A CA 1
ATOM 816 C C . CYS A 1 101 ? -4.535 8.281 4.27 1 98.62 101 CYS A C 1
ATOM 818 O O . CYS A 1 101 ? -4.734 9.336 4.883 1 98.62 101 CYS A O 1
ATOM 820 N N . ILE A 1 102 ? -4.891 8.102 3.051 1 98.69 102 ILE A N 1
ATOM 821 C CA . ILE A 1 102 ? -5.527 9.164 2.275 1 98.69 102 ILE A CA 1
ATOM 822 C C . ILE A 1 102 ? -6.898 9.477 2.867 1 98.69 102 ILE A C 1
ATOM 824 O O . ILE A 1 102 ? -7.281 10.648 2.969 1 98.69 102 ILE A O 1
ATOM 828 N N . GLY A 1 103 ? -7.645 8.422 3.219 1 98.5 103 GLY A N 1
ATOM 829 C CA . GLY A 1 103 ? -8.945 8.617 3.836 1 98.5 103 GLY A CA 1
ATOM 830 C C . GLY A 1 103 ? -8.883 9.406 5.129 1 98.5 103 GLY A C 1
ATOM 831 O O . GLY A 1 103 ? -9.773 10.203 5.422 1 98.5 103 GLY A O 1
ATOM 832 N N . LEU A 1 104 ? -7.855 9.133 5.895 1 97.56 104 LEU A N 1
ATOM 833 C CA . LEU A 1 104 ? -7.66 9.883 7.133 1 97.56 104 LEU A CA 1
ATOM 834 C C . LEU A 1 104 ? -7.496 11.375 6.844 1 97.56 104 LEU A C 1
ATOM 836 O O . LEU A 1 104 ? -8.219 12.203 7.406 1 97.56 104 LEU A O 1
ATOM 840 N N . LEU A 1 105 ? -6.594 11.719 5.969 1 96.75 105 LEU A N 1
ATOM 841 C CA . LEU A 1 105 ? -6.363 13.117 5.633 1 96.75 105 LEU A CA 1
ATOM 842 C C . LEU A 1 105 ? -7.609 13.734 5.004 1 96.75 105 LEU A C 1
ATOM 844 O O . LEU A 1 105 ? -7.953 14.883 5.297 1 96.75 105 LEU A O 1
ATOM 848 N N . TYR A 1 106 ? -8.234 12.945 4.16 1 96.88 106 TYR A N 1
ATOM 849 C CA . TYR A 1 106 ? -9.445 13.398 3.48 1 96.88 106 TYR A CA 1
ATOM 850 C C . TYR A 1 106 ? -10.547 13.711 4.484 1 96.88 106 TYR A C 1
ATOM 852 O O . TYR A 1 106 ? -11.211 14.75 4.383 1 96.88 106 TYR A O 1
ATOM 860 N N . SER A 1 107 ? -10.711 12.844 5.484 1 96.19 107 SER A N 1
ATOM 861 C CA . SER A 1 107 ? -11.766 13.039 6.473 1 96.19 107 SER A CA 1
ATOM 862 C C . SER A 1 107 ? -11.492 14.266 7.34 1 96.19 107 SER A C 1
ATOM 864 O O . SER A 1 107 ? -12.422 14.914 7.816 1 96.19 107 SER A O 1
ATOM 866 N N . LEU A 1 108 ? -10.266 14.609 7.434 1 92.38 108 LEU A N 1
ATOM 867 C CA . LEU A 1 108 ? -9.883 15.75 8.25 1 92.38 108 LEU A CA 1
ATOM 868 C C . LEU A 1 108 ? -9.961 17.047 7.445 1 92.38 108 LEU A C 1
ATOM 870 O O . LEU A 1 108 ? -9.836 18.141 8 1 92.38 108 LEU A O 1
ATOM 874 N N . SER A 1 109 ? -10.227 16.984 6.203 1 92.19 109 SER A N 1
ATOM 875 C CA . SER A 1 109 ? -10.266 18.172 5.344 1 92.19 109 SER A CA 1
ATOM 876 C C . SER A 1 109 ? -11.68 18.719 5.223 1 92.19 109 SER A C 1
ATOM 878 O O . SER A 1 109 ? -11.922 19.641 4.438 1 92.19 109 SER A O 1
ATOM 880 N N . ASP A 1 110 ? -12.617 18.062 5.848 1 89.69 110 ASP A N 1
ATOM 881 C CA . ASP A 1 110 ? -13.992 18.531 5.957 1 89.69 110 ASP A CA 1
ATOM 882 C C . ASP A 1 110 ? -14.695 18.484 4.605 1 89.69 110 ASP A C 1
ATOM 884 O O . ASP A 1 110 ? -15.281 19.484 4.168 1 89.69 110 ASP A O 1
ATOM 888 N N . PRO A 1 111 ? -14.703 17.328 4.082 1 94.88 111 PRO A N 1
ATOM 889 C CA . PRO A 1 111 ? -15.438 17.188 2.824 1 94.88 111 PRO A CA 1
ATOM 890 C C . PRO A 1 111 ? -16.938 17.078 3.025 1 94.88 111 PRO A C 1
ATOM 892 O O . PRO A 1 111 ? -17.422 17 4.164 1 94.88 111 PRO A O 1
ATOM 895 N N . ASP A 1 112 ? -17.703 17.141 1.867 1 96.75 112 ASP A N 1
ATOM 896 C CA . ASP A 1 112 ? -19.125 16.844 1.886 1 96.75 112 ASP A CA 1
ATOM 897 C C . ASP A 1 112 ? -19.391 15.422 2.377 1 96.75 112 ASP A C 1
ATOM 899 O O . ASP A 1 112 ? -18.766 14.469 1.911 1 96.75 112 ASP A O 1
ATOM 903 N N . LEU A 1 113 ? -20.297 15.281 3.279 1 97.25 113 LEU A N 1
ATOM 904 C CA . LEU A 1 113 ? -20.578 14 3.922 1 97.25 113 LEU A CA 1
ATOM 905 C C . LEU A 1 113 ? -21.031 12.969 2.9 1 97.25 113 LEU A C 1
ATOM 907 O O . LEU A 1 113 ? -20.578 11.82 2.914 1 97.25 113 LEU A O 1
ATOM 911 N N . THR A 1 114 ? -21.953 13.305 2.049 1 98.31 114 THR A N 1
ATOM 912 C CA . THR A 1 114 ? -22.516 12.375 1.076 1 98.31 114 THR A CA 1
ATOM 913 C C . THR A 1 114 ? -21.422 11.844 0.155 1 98.31 114 THR A C 1
ATOM 915 O O . THR A 1 114 ? -21.312 10.633 -0.059 1 98.31 114 THR A O 1
ATOM 918 N N . THR A 1 115 ? -20.562 12.711 -0.322 1 98.44 115 THR A N 1
ATOM 919 C CA . THR A 1 115 ? -19.453 12.312 -1.198 1 98.44 115 THR A CA 1
ATOM 920 C C . THR A 1 115 ? -18.484 11.406 -0.458 1 98.44 115 THR A C 1
ATOM 922 O O . THR A 1 115 ? -18.047 10.383 -0.989 1 98.44 115 THR A O 1
ATOM 925 N N . ALA A 1 116 ? -18.172 11.75 0.738 1 98.5 116 ALA A N 1
ATOM 926 C CA . ALA A 1 116 ? -17.25 10.953 1.545 1 98.5 116 ALA A CA 1
ATOM 927 C C . ALA A 1 116 ? -17.797 9.555 1.797 1 98.5 116 ALA A C 1
ATOM 929 O O . ALA A 1 116 ? -17.094 8.562 1.642 1 98.5 116 ALA A O 1
ATOM 930 N N . LEU A 1 117 ? -19.062 9.469 2.127 1 98.5 117 LEU A N 1
ATOM 931 C CA . LEU A 1 117 ? -19.703 8.188 2.398 1 98.5 117 LEU A CA 1
ATOM 932 C C . LEU A 1 117 ? -19.641 7.281 1.174 1 98.5 117 LEU A C 1
ATOM 934 O O . LEU A 1 117 ? -19.359 6.086 1.294 1 98.5 117 LEU A O 1
ATOM 938 N N . TRP A 1 118 ? -19.875 7.875 0.074 1 98.69 118 TRP A N 1
ATOM 939 C CA . TRP A 1 118 ? -19.844 7.07 -1.142 1 98.69 118 TRP A CA 1
ATOM 940 C C . TRP A 1 118 ? -18.422 6.641 -1.47 1 98.69 118 TRP A C 1
ATOM 942 O O . TRP A 1 118 ? -18.188 5.52 -1.934 1 98.69 118 TRP A O 1
ATOM 952 N N . HIS A 1 119 ? -17.422 7.512 -1.282 1 98.81 119 HIS A N 1
ATOM 953 C CA . HIS A 1 119 ? -16.031 7.09 -1.441 1 98.81 119 HIS A CA 1
ATOM 954 C C . HIS A 1 119 ? -15.719 5.871 -0.576 1 98.81 119 HIS A C 1
ATOM 956 O O . HIS A 1 119 ? -15.188 4.875 -1.066 1 98.81 119 HIS A O 1
ATOM 962 N N . PHE A 1 120 ? -16.109 5.906 0.71 1 98.88 120 PHE A N 1
ATOM 963 C CA . PHE A 1 120 ? -15.742 4.855 1.655 1 98.88 120 PHE A CA 1
ATOM 964 C C . PHE A 1 120 ? -16.516 3.574 1.359 1 98.88 120 PHE A C 1
ATOM 966 O O . PHE A 1 120 ? -15.938 2.486 1.342 1 98.88 120 PHE A O 1
ATOM 973 N N . ARG A 1 121 ? -17.797 3.68 1.06 1 98.81 121 ARG A N 1
ATOM 974 C CA . ARG A 1 121 ? -18.641 2.514 0.811 1 98.81 121 ARG A CA 1
ATOM 975 C C . ARG A 1 121 ? -18.219 1.793 -0.464 1 98.81 121 ARG A C 1
ATOM 977 O O . ARG A 1 121 ? -18.125 0.564 -0.486 1 98.81 121 ARG A O 1
ATOM 984 N N . ILE A 1 122 ? -17.969 2.551 -1.491 1 98.88 122 ILE A N 1
ATOM 985 C CA . ILE A 1 122 ? -17.609 1.949 -2.77 1 98.88 122 ILE A CA 1
ATOM 986 C C . ILE A 1 122 ? -16.25 1.271 -2.652 1 98.88 122 ILE A C 1
ATOM 988 O O . ILE A 1 122 ? -16.047 0.175 -3.182 1 98.88 122 ILE A O 1
ATOM 992 N N . PHE A 1 123 ? -15.344 1.89 -1.989 1 98.94 123 PHE A N 1
ATOM 993 C CA . PHE A 1 123 ? -14.023 1.289 -1.832 1 98.94 123 PHE A CA 1
ATOM 994 C C . PHE A 1 123 ? -14.125 -0.059 -1.127 1 98.94 123 PHE A C 1
ATOM 996 O O . PHE A 1 123 ? -13.602 -1.061 -1.615 1 98.94 123 PHE A O 1
ATOM 1003 N N . VAL A 1 124 ? -14.805 -0.078 0.014 1 98.88 124 VAL A N 1
ATOM 1004 C CA . VAL A 1 124 ? -14.875 -1.298 0.812 1 98.88 124 VAL A CA 1
ATOM 1005 C C . VAL A 1 124 ? -15.594 -2.391 0.025 1 98.88 124 VAL A C 1
ATOM 1007 O O . VAL A 1 124 ? -15.148 -3.539 -0.009 1 98.88 124 VAL A O 1
ATOM 1010 N N . ALA A 1 125 ? -16.656 -2.045 -0.62 1 98.81 125 ALA A N 1
ATOM 1011 C CA . ALA A 1 125 ? -17.391 -3.02 -1.426 1 98.81 125 ALA A CA 1
ATOM 1012 C C . ALA A 1 125 ? -16.516 -3.568 -2.551 1 98.81 125 ALA A C 1
ATOM 1014 O O . ALA A 1 125 ? -16.5 -4.773 -2.807 1 98.81 125 ALA A O 1
ATOM 1015 N N . ALA A 1 126 ? -15.828 -2.686 -3.215 1 98.88 126 ALA A N 1
ATOM 1016 C CA . ALA A 1 126 ? -14.938 -3.102 -4.297 1 98.88 126 ALA A CA 1
ATOM 1017 C C . ALA A 1 126 ? -13.844 -4.027 -3.781 1 98.88 126 ALA A C 1
ATOM 1019 O O . ALA A 1 126 ? -13.5 -5.02 -4.434 1 98.88 126 ALA A O 1
ATOM 1020 N N . ARG A 1 127 ? -13.289 -3.752 -2.625 1 98.81 127 ARG A N 1
ATOM 1021 C CA . ARG A 1 127 ? -12.219 -4.562 -2.055 1 98.81 127 ARG A CA 1
ATOM 1022 C C . ARG A 1 127 ? -12.727 -5.945 -1.66 1 98.81 127 ARG A C 1
ATOM 1024 O O . ARG A 1 127 ? -12.023 -6.941 -1.82 1 98.81 127 ARG A O 1
ATOM 1031 N N . ILE A 1 128 ? -13.867 -5.961 -1.084 1 98.62 128 ILE A N 1
ATOM 1032 C CA . ILE A 1 128 ? -14.438 -7.25 -0.709 1 98.62 128 ILE A CA 1
ATOM 1033 C C . ILE A 1 128 ? -14.688 -8.086 -1.961 1 98.62 128 ILE A C 1
ATOM 1035 O O . ILE A 1 128 ? -14.312 -9.258 -2.018 1 98.62 128 ILE A O 1
ATOM 1039 N N . TYR A 1 129 ? -15.289 -7.492 -2.965 1 98.69 129 TYR A N 1
ATOM 1040 C CA . TYR A 1 129 ? -15.531 -8.195 -4.215 1 98.69 129 TYR A CA 1
ATOM 1041 C C . TYR A 1 129 ? -14.219 -8.633 -4.863 1 98.69 129 TYR A C 1
ATOM 1043 O O . TYR A 1 129 ? -14.117 -9.734 -5.41 1 98.69 129 TYR A O 1
ATOM 1051 N N . HIS A 1 1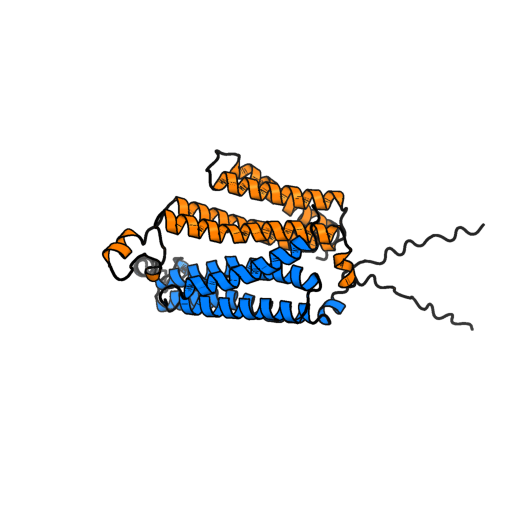30 ? -13.273 -7.809 -4.84 1 98.75 130 HIS A N 1
ATOM 1052 C CA . HIS A 1 130 ? -11.961 -8.141 -5.387 1 98.75 130 HIS A CA 1
ATOM 1053 C C . HIS A 1 130 ? -11.391 -9.398 -4.738 1 98.75 130 HIS A C 1
ATOM 1055 O O . HIS A 1 130 ? -10.867 -10.273 -5.434 1 98.75 130 HIS A O 1
ATOM 1061 N N . THR A 1 131 ? -11.5 -9.492 -3.432 1 98.56 131 THR A N 1
ATOM 1062 C CA . THR A 1 131 ? -10.992 -10.664 -2.721 1 98.56 131 THR A CA 1
ATOM 1063 C C . THR A 1 131 ? -11.758 -11.914 -3.129 1 98.56 131 THR A C 1
ATOM 1065 O O . THR A 1 131 ? -11.156 -12.961 -3.373 1 98.56 131 THR A O 1
ATOM 1068 N N . ILE A 1 132 ? -13.062 -11.844 -3.244 1 98.25 132 ILE A N 1
ATOM 1069 C CA . ILE A 1 132 ? -13.875 -12.977 -3.678 1 98.25 132 ILE A CA 1
ATOM 1070 C C . ILE A 1 132 ? -13.445 -13.406 -5.078 1 98.25 132 ILE A C 1
ATOM 1072 O O . ILE A 1 132 ? -13.203 -14.594 -5.32 1 98.25 132 ILE A O 1
ATOM 1076 N N . ALA A 1 133 ? -13.328 -12.445 -5.965 1 98 133 ALA A N 1
ATOM 1077 C CA . ALA A 1 133 ? -12.922 -12.75 -7.336 1 98 133 ALA A CA 1
ATOM 1078 C C . ALA A 1 133 ? -11.531 -13.375 -7.371 1 98 133 ALA A C 1
ATOM 1080 O O . ALA A 1 133 ? -11.25 -14.219 -8.219 1 98 133 ALA A O 1
ATOM 1081 N N . TYR A 1 134 ? -10.672 -12.945 -6.48 1 97.19 134 TYR A N 1
ATOM 1082 C CA . TYR A 1 134 ? -9.289 -13.398 -6.438 1 97.19 134 TYR A CA 1
ATOM 1083 C C . TYR A 1 134 ? -9.203 -14.836 -5.938 1 97.19 134 TYR A C 1
ATOM 1085 O O . TYR A 1 134 ? -8.578 -15.688 -6.574 1 97.19 134 TYR A O 1
ATOM 1093 N N . LEU A 1 135 ? -9.883 -15.156 -4.883 1 96.75 135 LEU A N 1
ATOM 1094 C CA . LEU A 1 135 ? -9.742 -16.453 -4.215 1 96.75 135 LEU A CA 1
ATOM 1095 C C . LEU A 1 135 ? -10.586 -17.516 -4.91 1 96.75 135 LEU A C 1
ATOM 1097 O O . LEU A 1 135 ? -10.266 -18.703 -4.84 1 96.75 135 LEU A O 1
ATOM 1101 N N . THR A 1 136 ? -11.703 -17.328 -5.59 1 96.75 136 THR A N 1
ATOM 1102 C CA . THR A 1 136 ? -12.508 -18.234 -6.395 1 96.75 136 THR A CA 1
ATOM 1103 C C . THR A 1 136 ? -12.211 -18.047 -7.879 1 96.75 136 THR A C 1
ATOM 1105 O O . THR A 1 136 ? -12.906 -18.609 -8.727 1 96.75 136 THR A O 1
ATOM 1108 N N . PRO A 1 137 ? -11.281 -17.797 -8.18 1 93.81 137 PRO A N 1
ATOM 1109 C CA . PRO A 1 137 ? -10.719 -17.281 -9.422 1 93.81 137 PRO A CA 1
ATOM 1110 C C . PRO A 1 137 ? -11.781 -17.031 -10.492 1 93.81 137 PRO A C 1
ATOM 1112 O O . PRO A 1 137 ? -11.781 -17.703 -11.531 1 93.81 137 PRO A O 1
ATOM 1115 N N . LEU A 1 138 ? -12.539 -16 -10.32 1 95.56 138 LEU A N 1
ATOM 1116 C CA . LEU A 1 138 ? -13.477 -15.57 -11.344 1 95.56 138 LEU A CA 1
ATOM 1117 C C . LEU A 1 138 ? -12.727 -15.047 -12.57 1 95.56 138 LEU A C 1
ATOM 1119 O O . LEU A 1 138 ? -11.672 -14.43 -12.445 1 95.56 138 LEU A O 1
ATOM 1123 N N . PRO A 1 139 ? -13.266 -15.375 -13.758 1 93.94 139 PRO A N 1
ATOM 1124 C CA . PRO A 1 139 ? -12.602 -14.875 -14.953 1 93.94 139 PRO A CA 1
ATOM 1125 C C . PRO A 1 139 ? -12.516 -13.352 -14.992 1 93.94 139 PRO A C 1
ATOM 1127 O O . PRO A 1 139 ? -13.367 -12.664 -14.422 1 93.94 139 PRO A O 1
ATOM 1130 N N . GLN A 1 140 ? -11.469 -12.875 -15.719 1 93.56 140 GLN A N 1
ATOM 1131 C CA . GLN A 1 140 ? -11.414 -11.445 -16 1 93.56 140 GLN A CA 1
ATOM 1132 C C . GLN A 1 140 ? -12.633 -11 -16.812 1 93.56 140 GLN A C 1
ATOM 1134 O O . GLN A 1 140 ? -13.211 -11.797 -17.562 1 93.56 140 GLN A O 1
ATOM 1139 N N . PRO A 1 141 ? -13.203 -9.859 -16.578 1 96.19 141 PRO A N 1
ATOM 1140 C CA . PRO A 1 141 ? -12.5 -8.758 -15.938 1 96.19 141 PRO A CA 1
ATOM 1141 C C . PRO A 1 141 ? -12.938 -8.547 -14.492 1 96.19 141 PRO A C 1
ATOM 1143 O O . PRO A 1 141 ? -12.828 -7.434 -13.961 1 96.19 141 PRO A O 1
ATOM 1146 N N . ASN A 1 142 ? -13.523 -9.555 -13.812 1 97.06 142 ASN A N 1
ATOM 1147 C CA . ASN A 1 142 ? -14.07 -9.367 -12.477 1 97.06 142 ASN A CA 1
ATOM 1148 C C . ASN A 1 142 ? -13.023 -8.812 -11.516 1 97.06 142 ASN A C 1
ATOM 1150 O O . ASN A 1 142 ? -13.242 -7.781 -10.875 1 97.06 142 ASN A O 1
ATOM 1154 N N . ARG A 1 143 ? -11.891 -9.438 -11.398 1 97.69 143 ARG A N 1
ATOM 1155 C CA . ARG A 1 143 ? -10.828 -9.023 -10.484 1 97.69 143 ARG A CA 1
ATOM 1156 C C . ARG A 1 143 ? -10.25 -7.676 -10.898 1 97.69 143 ARG A C 1
ATOM 1158 O O . ARG A 1 143 ? -10.094 -6.777 -10.062 1 97.69 143 ARG A O 1
ATOM 1165 N N . GLY A 1 144 ? -9.977 -7.52 -12.172 1 96.81 144 GLY A N 1
ATOM 1166 C CA . GLY A 1 144 ? -9.422 -6.27 -12.664 1 96.81 144 GLY A CA 1
ATOM 1167 C C . GLY A 1 144 ? -10.344 -5.082 -12.445 1 96.81 144 GLY A C 1
ATOM 1168 O O . GLY A 1 144 ? -9.898 -4.012 -12.031 1 96.81 144 GLY A O 1
ATOM 1169 N N . LEU A 1 145 ? -11.594 -5.301 -12.727 1 98 145 LEU A N 1
ATOM 1170 C CA . LEU A 1 145 ? -12.562 -4.223 -12.586 1 98 145 LEU A CA 1
ATOM 1171 C C . LEU A 1 145 ? -12.727 -3.828 -11.117 1 98 145 LEU A C 1
ATOM 1173 O O . LEU A 1 145 ? -12.797 -2.641 -10.797 1 98 145 LEU A O 1
ATOM 1177 N N . SER A 1 146 ? -12.859 -4.75 -10.234 1 98.38 146 SER A N 1
ATOM 1178 C CA . SER A 1 146 ? -12.992 -4.441 -8.812 1 98.38 146 SER A CA 1
ATOM 1179 C C . SER A 1 146 ? -11.758 -3.721 -8.281 1 98.38 146 SER A C 1
ATOM 1181 O O . SER A 1 146 ? -11.867 -2.807 -7.465 1 98.38 146 SER A O 1
ATOM 1183 N N . TRP A 1 147 ? -10.562 -4.109 -8.703 1 98.5 147 TRP A N 1
ATOM 1184 C CA . TRP A 1 147 ? -9.328 -3.408 -8.352 1 98.5 147 TRP A CA 1
ATOM 1185 C C . TRP A 1 147 ? -9.375 -1.96 -8.828 1 98.5 147 TRP A C 1
ATOM 1187 O O . TRP A 1 147 ? -9.086 -1.038 -8.062 1 98.5 147 TRP A O 1
ATOM 1197 N N . LEU A 1 148 ? -9.781 -1.782 -10.094 1 98.56 148 LEU A N 1
ATOM 1198 C CA . LEU A 1 148 ? -9.797 -0.461 -10.711 1 98.56 148 LEU A CA 1
ATOM 1199 C C . LEU A 1 148 ? -10.758 0.47 -9.992 1 98.56 148 LEU A C 1
ATOM 1201 O O . LEU A 1 148 ? -10.453 1.645 -9.773 1 98.56 148 LEU A O 1
ATOM 1205 N N . ILE A 1 149 ? -11.852 -0.001 -9.625 1 98.69 149 ILE A N 1
ATOM 1206 C CA . ILE A 1 149 ? -12.859 0.807 -8.945 1 98.69 149 ILE A CA 1
ATOM 1207 C C . ILE A 1 149 ? -12.305 1.32 -7.621 1 98.69 149 ILE A C 1
ATOM 1209 O O . ILE A 1 149 ? -12.391 2.514 -7.32 1 98.69 149 ILE A O 1
ATOM 1213 N N . GLY A 1 150 ? -11.758 0.454 -6.801 1 98.75 150 GLY A N 1
ATOM 1214 C CA . GLY A 1 150 ? -11.125 0.902 -5.57 1 98.75 150 GLY A CA 1
ATOM 1215 C C . GLY A 1 150 ? -10.016 1.903 -5.801 1 98.75 150 GLY A C 1
ATOM 1216 O O . GLY A 1 150 ? -9.906 2.902 -5.086 1 98.75 150 GLY A O 1
ATOM 1217 N N . TYR A 1 151 ? -9.25 1.637 -6.773 1 98.62 151 TYR A N 1
ATOM 1218 C CA . TYR A 1 151 ? -8.125 2.496 -7.121 1 98.62 151 TYR A CA 1
ATOM 1219 C C . TYR A 1 151 ? -8.602 3.9 -7.48 1 98.62 151 TYR A C 1
ATOM 1221 O O . TYR A 1 151 ? -8.047 4.891 -6.996 1 98.62 151 TYR A O 1
ATOM 1229 N N . ILE A 1 152 ? -9.594 4.004 -8.289 1 98.69 152 ILE A N 1
ATOM 1230 C CA . ILE A 1 152 ? -10.117 5.281 -8.758 1 98.69 152 ILE A CA 1
ATOM 1231 C C . ILE A 1 152 ? -10.703 6.066 -7.586 1 98.69 152 ILE A C 1
ATOM 1233 O O . ILE A 1 152 ? -10.57 7.293 -7.523 1 98.69 152 ILE A O 1
ATOM 1237 N N . VAL A 1 153 ? -11.312 5.391 -6.703 1 98.81 153 VAL A N 1
ATOM 1238 C CA . VAL A 1 153 ? -11.891 6.039 -5.531 1 98.81 153 VAL A CA 1
ATOM 1239 C C . VAL A 1 153 ? -10.789 6.695 -4.707 1 98.81 153 VAL A C 1
ATOM 1241 O O . VAL A 1 153 ? -10.906 7.859 -4.316 1 98.81 153 VAL A O 1
ATOM 1244 N N . THR A 1 154 ? -9.742 5.957 -4.383 1 98.88 154 THR A N 1
ATOM 1245 C CA . THR A 1 154 ? -8.641 6.512 -3.609 1 98.88 154 THR A CA 1
ATOM 1246 C C . THR A 1 154 ? -7.988 7.676 -4.352 1 98.88 154 THR A C 1
ATOM 1248 O O . THR A 1 154 ? -7.68 8.711 -3.752 1 98.88 154 THR A O 1
ATOM 1251 N N . PHE A 1 155 ? -7.887 7.543 -5.641 1 98.5 155 PHE A N 1
ATOM 1252 C CA . PHE A 1 155 ? -7.273 8.602 -6.434 1 98.5 155 PHE A CA 1
ATOM 1253 C C . PHE A 1 155 ? -8.156 9.852 -6.445 1 98.5 155 PHE A C 1
ATOM 1255 O O . PHE A 1 155 ? -7.652 10.977 -6.461 1 98.5 155 PHE A O 1
ATOM 1262 N N . SER A 1 156 ? -9.406 9.641 -6.492 1 98.44 156 SER A N 1
ATOM 1263 C CA . SER A 1 156 ? -10.336 10.766 -6.406 1 98.44 156 SER A CA 1
ATOM 1264 C C . SER A 1 156 ? -10.102 11.57 -5.133 1 98.44 156 SER A C 1
ATOM 1266 O O . SER A 1 156 ? -10.109 12.805 -5.168 1 98.44 156 SER A O 1
ATOM 1268 N N . MET A 1 157 ? -9.875 10.906 -4.047 1 98.56 157 MET A N 1
ATOM 1269 C CA . MET A 1 157 ? -9.609 11.609 -2.791 1 98.56 157 MET A CA 1
ATOM 1270 C C . MET A 1 157 ? -8.242 12.289 -2.826 1 98.56 157 MET A C 1
ATOM 1272 O O . MET A 1 157 ? -8.086 13.398 -2.307 1 98.56 157 MET A O 1
ATOM 1276 N N . VAL A 1 158 ? -7.293 11.641 -3.441 1 98.5 158 VAL A N 1
ATOM 1277 C CA . VAL A 1 158 ? -5.984 12.258 -3.633 1 98.5 158 VAL A CA 1
ATOM 1278 C C . VAL A 1 158 ? -6.137 13.578 -4.387 1 98.5 158 VAL A C 1
ATOM 1280 O O . VAL A 1 158 ? -5.59 14.602 -3.977 1 98.5 158 VAL A O 1
ATOM 1283 N N . TYR A 1 159 ? -6.883 13.539 -5.418 1 97.62 159 TYR A N 1
ATOM 1284 C CA . TYR A 1 159 ? -7.098 14.711 -6.262 1 97.62 159 TYR A CA 1
ATOM 1285 C C . TYR A 1 159 ? -7.742 15.844 -5.469 1 97.62 159 TYR A C 1
ATOM 1287 O O . TYR A 1 159 ? -7.312 17 -5.566 1 97.62 159 TYR A O 1
ATOM 1295 N N . ARG A 1 160 ? -8.688 15.594 -4.699 1 96 160 ARG A N 1
ATOM 1296 C CA . ARG A 1 160 ? -9.398 16.594 -3.916 1 96 160 ARG A CA 1
ATOM 1297 C C . ARG A 1 160 ? -8.477 17.219 -2.863 1 96 160 ARG A C 1
ATOM 1299 O O . ARG A 1 160 ? -8.539 18.422 -2.611 1 96 160 ARG A O 1
ATOM 1306 N N . LEU A 1 161 ? -7.68 16.359 -2.248 1 95.94 161 LEU A N 1
ATOM 1307 C CA . LEU A 1 161 ? -6.75 16.859 -1.242 1 95.94 161 LEU A CA 1
ATOM 1308 C C . LEU A 1 161 ? -5.742 17.828 -1.864 1 95.94 161 LEU A C 1
ATOM 1310 O O . LEU A 1 161 ? -5.453 18.875 -1.296 1 95.94 161 LEU A O 1
ATOM 1314 N N . LEU A 1 162 ? -5.246 17.516 -3.027 1 95 162 LEU A N 1
ATOM 1315 C CA . LEU A 1 162 ? -4.188 18.312 -3.645 1 95 162 LEU A CA 1
ATOM 1316 C C . LEU A 1 162 ? -4.758 19.562 -4.312 1 95 162 LEU A C 1
ATOM 1318 O O . LEU A 1 162 ? -4.082 20.578 -4.402 1 95 162 LEU A O 1
ATOM 1322 N N . LYS A 1 163 ? -5.953 19.453 -4.762 1 92.56 163 LYS A N 1
ATOM 1323 C CA . LYS A 1 163 ? -6.609 20.609 -5.363 1 92.56 163 LYS A CA 1
ATOM 1324 C C . LYS A 1 163 ? -6.918 21.672 -4.316 1 92.56 163 LYS A C 1
ATOM 1326 O O . LYS A 1 163 ? -6.77 22.875 -4.578 1 92.56 163 LYS A O 1
ATOM 1331 N N . ASN A 1 164 ? -7.25 21.312 -3.16 1 81.25 164 ASN A N 1
ATOM 1332 C CA . ASN A 1 164 ? -7.672 22.234 -2.109 1 81.25 164 ASN A CA 1
ATOM 1333 C C . ASN A 1 164 ? -6.477 22.75 -1.316 1 81.25 164 ASN A C 1
ATOM 1335 O O . ASN A 1 164 ? -6.488 23.891 -0.854 1 81.25 164 ASN A O 1
ATOM 1339 N N . LYS A 1 165 ? -5.531 21.859 -1.065 1 70.69 165 LYS A N 1
ATOM 1340 C CA . LYS A 1 165 ? -4.445 22.234 -0.168 1 70.69 165 LYS A CA 1
ATOM 1341 C C . LYS A 1 165 ? -3.086 21.953 -0.806 1 70.69 165 LYS A C 1
ATOM 1343 O O . LYS A 1 165 ? -2.508 20.891 -0.614 1 70.69 165 LYS A O 1
ATOM 1348 N N . LEU A 1 166 ? -2.816 22.719 -1.785 1 70.81 166 LEU A N 1
ATOM 1349 C CA . LEU A 1 166 ? -1.479 22.516 -2.332 1 70.81 166 LEU A CA 1
ATOM 1350 C C . LEU A 1 166 ? -0.478 23.469 -1.683 1 70.81 166 LEU A C 1
ATOM 1352 O O . LEU A 1 166 ? -0.596 24.688 -1.814 1 70.81 166 LEU A O 1
ATOM 1356 N N . TYR A 1 167 ? 0.209 22.969 -0.725 1 73 167 TYR A N 1
ATOM 1357 C CA . TYR A 1 167 ? 1.283 23.719 -0.075 1 73 167 TYR A CA 1
ATOM 1358 C C . TYR A 1 167 ? 2.648 23.203 -0.517 1 73 167 TYR A C 1
ATOM 1360 O O . TYR A 1 167 ? 3.15 22.219 0.025 1 73 167 TYR A O 1
ATOM 1368 N N . LEU A 1 168 ? 3.107 23.891 -1.589 1 69 168 LEU A N 1
ATOM 1369 C CA . LEU A 1 168 ? 4.375 23.406 -2.137 1 69 168 LEU A CA 1
ATOM 1370 C C . LEU A 1 168 ? 5.551 24.172 -1.526 1 69 168 LEU A C 1
ATOM 1372 O O . LEU A 1 168 ? 5.422 25.344 -1.179 1 69 168 LEU A O 1
ATOM 1376 N N . MET B 1 1 ? -16.734 38.969 52.125 1 26.39 1 MET B N 1
ATOM 1377 C CA . MET B 1 1 ? -15.836 37.875 51.812 1 26.39 1 MET B CA 1
ATOM 1378 C C . MET B 1 1 ? -16 37.438 50.344 1 26.39 1 MET B C 1
ATOM 1380 O O . MET B 1 1 ? -17 36.812 50 1 26.39 1 MET B O 1
ATOM 1384 N N . ILE B 1 2 ? -15.523 38.219 49.344 1 26.33 2 ILE B N 1
ATOM 1385 C CA . ILE B 1 2 ? -15.742 38.5 47.906 1 26.33 2 ILE B CA 1
ATOM 1386 C C . ILE B 1 2 ? -15.117 37.375 47.094 1 26.33 2 ILE B C 1
ATOM 1388 O O . ILE B 1 2 ? -13.891 37.281 46.969 1 26.33 2 ILE B O 1
ATOM 1392 N N . ALA B 1 3 ? -15.461 36.031 47.344 1 33.28 3 ALA B N 1
ATOM 1393 C CA . ALA B 1 3 ? -14.812 34.938 46.625 1 33.28 3 ALA B CA 1
ATOM 1394 C C . ALA B 1 3 ? -14.883 35.125 45.125 1 33.28 3 ALA B C 1
ATOM 1396 O O . ALA B 1 3 ? -15.969 35.094 44.531 1 33.28 3 ALA B O 1
ATOM 1397 N N . VAL B 1 4 ? -14.148 36.125 44.562 1 30.66 4 VAL B N 1
ATOM 1398 C CA . VAL B 1 4 ? -13.914 36.312 43.125 1 30.66 4 VAL B CA 1
ATOM 1399 C C . VAL B 1 4 ? -13.562 34.969 42.469 1 30.66 4 VAL B C 1
ATOM 1401 O O . VAL B 1 4 ? -12.539 34.344 42.812 1 30.66 4 VAL B O 1
ATOM 1404 N N . GLY B 1 5 ? -14.516 34 42.375 1 29.38 5 GLY B N 1
ATOM 1405 C CA . GLY B 1 5 ? -14.391 32.75 41.656 1 29.38 5 GLY B CA 1
ATOM 1406 C C . GLY B 1 5 ? -13.625 32.875 40.344 1 29.38 5 GLY B C 1
ATOM 1407 O O . GLY B 1 5 ? -13.977 33.688 39.5 1 29.38 5 GLY B O 1
ATOM 1408 N N . HIS B 1 6 ? -12.242 32.781 40.375 1 30.56 6 HIS B N 1
ATOM 1409 C CA . HIS B 1 6 ? -11.305 32.688 39.25 1 30.56 6 HIS B CA 1
ATOM 1410 C C . HIS B 1 6 ? -11.875 31.812 38.156 1 30.56 6 HIS B C 1
ATOM 1412 O O . HIS B 1 6 ? -12.102 30.625 38.344 1 30.56 6 HIS B O 1
ATOM 1418 N N . GLN B 1 7 ? -12.938 32.25 37.438 1 29.33 7 GLN B N 1
ATOM 1419 C CA . GLN B 1 7 ? -13.328 31.672 36.156 1 29.33 7 GLN B CA 1
ATOM 1420 C C . GLN B 1 7 ? -12.109 31.344 35.312 1 29.33 7 GLN B C 1
ATOM 1422 O O . GLN B 1 7 ? -11.445 32.219 34.781 1 29.33 7 GLN B O 1
ATOM 1427 N N . LEU B 1 8 ? -11.125 30.547 35.844 1 30.91 8 LEU B N 1
ATOM 1428 C CA . LEU B 1 8 ? -10.102 29.922 35 1 30.91 8 LEU B CA 1
ATOM 1429 C C . LEU B 1 8 ? -10.68 29.531 33.625 1 30.91 8 LEU B C 1
ATOM 1431 O O . LEU B 1 8 ? -11.547 28.656 33.562 1 30.91 8 LEU B O 1
ATOM 1435 N N . ASN B 1 9 ? -11.086 30.516 32.875 1 31.06 9 ASN B N 1
ATOM 1436 C CA . ASN B 1 9 ? -11.281 30.328 31.438 1 31.06 9 ASN B CA 1
ATOM 1437 C C . ASN B 1 9 ? -10.195 29.438 30.828 1 31.06 9 ASN B C 1
ATOM 1439 O O . ASN B 1 9 ? -9.055 29.891 30.656 1 31.06 9 ASN B O 1
ATOM 1443 N N . SER B 1 10 ? -9.836 28.266 31.406 1 32.97 10 SER B N 1
ATOM 1444 C CA . SER B 1 10 ? -9.078 27.188 30.766 1 32.97 10 SER B CA 1
ATOM 1445 C C . SER B 1 10 ? -9.344 27.156 29.266 1 32.97 10 SER B C 1
ATOM 1447 O O . SER B 1 10 ? -10.383 26.672 28.812 1 32.97 10 SER B O 1
ATOM 1449 N N . SER B 1 11 ? -9.242 28.203 28.562 1 31.16 11 SER B N 1
ATOM 1450 C CA . SER B 1 11 ? -9.188 28.234 27.109 1 31.16 11 SER B CA 1
ATOM 1451 C C . SER B 1 11 ? -8.367 27.078 26.562 1 31.16 11 SER B C 1
ATOM 1453 O O . SER B 1 11 ? -7.133 27.094 26.625 1 31.16 11 SER B O 1
ATOM 1455 N N . ASN B 1 12 ? -8.391 25.828 26.969 1 35.41 12 ASN B N 1
ATOM 1456 C CA . ASN B 1 12 ? -7.957 24.516 26.469 1 35.41 12 ASN B CA 1
ATOM 1457 C C . ASN B 1 12 ? -7.773 24.531 24.953 1 35.41 12 ASN B C 1
ATOM 1459 O O . ASN B 1 12 ? -8.703 24.844 24.219 1 35.41 12 ASN B O 1
ATOM 1463 N N . LYS B 1 13 ? -6.602 24.906 24.422 1 39.12 13 LYS B N 1
ATOM 1464 C CA . LYS B 1 13 ? -6.113 24.906 23.047 1 39.12 13 LYS B CA 1
ATOM 1465 C C . LYS B 1 13 ? -6.648 23.703 22.281 1 39.12 13 LYS B C 1
ATOM 1467 O O . LYS B 1 13 ? -6.031 22.641 22.266 1 39.12 13 LYS B O 1
ATOM 1472 N N . MET B 1 14 ? -7.812 23.266 22.375 1 37.66 14 MET B N 1
ATOM 1473 C CA . MET B 1 14 ? -8.57 22.297 21.578 1 37.66 14 MET B CA 1
ATOM 1474 C C . MET B 1 14 ? -8.422 22.578 20.094 1 37.66 14 MET B C 1
ATOM 1476 O O . MET B 1 14 ? -8.711 23.672 19.641 1 37.66 14 MET B O 1
ATOM 1480 N N . VAL B 1 15 ? -7.309 22.078 19.281 1 43.72 15 VAL B N 1
ATOM 1481 C CA . VAL B 1 15 ? -7.34 22.25 17.828 1 43.72 15 VAL B CA 1
ATOM 1482 C C . VAL B 1 15 ? -8.727 21.906 17.297 1 43.72 15 VAL B C 1
ATOM 1484 O O . VAL B 1 15 ? -9.242 20.828 17.547 1 43.72 15 VAL B O 1
ATOM 1487 N N . GLU B 1 16 ? -9.539 22.766 17.25 1 52.59 16 GLU B N 1
ATOM 1488 C CA . GLU B 1 16 ? -10.766 22.609 16.484 1 52.59 16 GLU B CA 1
ATOM 1489 C C . GLU B 1 16 ? -10.484 22.062 15.094 1 52.59 16 GLU B C 1
ATOM 1491 O O . GLU B 1 16 ? -9.523 22.469 14.438 1 52.59 16 GLU B O 1
ATOM 1496 N N . PHE B 1 17 ? -10.961 20.734 14.836 1 55.97 17 PHE B N 1
ATOM 1497 C CA . PHE B 1 17 ? -10.906 20.172 13.492 1 55.97 17 PHE B CA 1
ATOM 1498 C C . PHE B 1 17 ? -10.766 21.281 12.445 1 55.97 17 PHE B C 1
ATOM 1500 O O . PHE B 1 17 ? -9.992 21.141 11.492 1 55.97 17 PHE B O 1
ATOM 1507 N N . SER B 1 18 ? -11.438 22.344 12.648 1 58.78 18 SER B N 1
ATOM 1508 C CA . SER B 1 18 ? -11.414 23.484 11.742 1 58.78 18 SER B CA 1
ATOM 1509 C C . SER B 1 18 ? -10.062 24.188 11.773 1 58.78 18 SER B C 1
ATOM 1511 O O . SER B 1 18 ? -9.633 24.766 10.766 1 58.78 18 SER B O 1
ATOM 1513 N N . GLN B 1 19 ? -9.32 23.859 12.852 1 66.5 19 GLN B N 1
ATOM 1514 C CA . GLN B 1 19 ? -8.062 24.594 12.977 1 66.5 19 GLN B CA 1
ATOM 1515 C C . GLN B 1 19 ? -6.91 23.828 12.328 1 66.5 19 GLN B C 1
ATOM 1517 O O . GLN B 1 19 ? -5.898 24.422 11.953 1 66.5 19 GLN B O 1
ATOM 1522 N N . LEU B 1 20 ? -7.098 22.547 12.102 1 76.88 20 LEU B N 1
ATOM 1523 C CA . LEU B 1 20 ? -6.039 21.781 11.445 1 76.88 20 LEU B CA 1
ATOM 1524 C C . LEU B 1 20 ? -5.797 22.312 10.031 1 76.88 20 LEU B C 1
ATOM 1526 O O . LEU B 1 20 ? -4.652 22.391 9.578 1 76.88 20 LEU B O 1
ATOM 1530 N N . GLY B 1 21 ? -6.832 22.641 9.406 1 76.06 21 GLY B N 1
ATOM 1531 C CA . GLY B 1 21 ? -6.727 23.172 8.055 1 76.06 21 GLY B CA 1
ATOM 1532 C C . GLY B 1 21 ? -5.988 24.5 7.988 1 76.06 21 GLY B C 1
ATOM 1533 O O . GLY B 1 21 ? -5.438 24.859 6.945 1 76.06 21 GLY B O 1
ATOM 1534 N N . ASP B 1 22 ? -5.914 25.109 9.141 1 81.81 22 ASP B N 1
ATOM 1535 C CA . ASP B 1 22 ? -5.266 26.422 9.164 1 81.81 22 ASP B CA 1
ATOM 1536 C C . ASP B 1 22 ? -3.799 26.297 9.57 1 81.81 22 ASP B C 1
ATOM 1538 O O . ASP B 1 22 ? -3.029 27.25 9.438 1 81.81 22 ASP B O 1
ATOM 1542 N N . ASN B 1 23 ? -3.439 25.125 10.031 1 89.5 23 ASN B N 1
ATOM 1543 C CA . ASN B 1 23 ? -2.049 24.906 10.414 1 89.5 23 ASN B CA 1
ATOM 1544 C C . ASN B 1 23 ? -1.162 24.656 9.203 1 89.5 23 ASN B C 1
ATOM 1546 O O . ASN B 1 23 ? -1.372 23.703 8.461 1 89.5 23 ASN B O 1
ATOM 1550 N N . GLU B 1 24 ? -0.15 25.516 9.031 1 93 24 GLU B N 1
ATOM 1551 C CA . GLU B 1 24 ? 0.681 25.469 7.832 1 93 24 GLU B CA 1
ATOM 1552 C C . GLU B 1 24 ? 1.503 24.172 7.781 1 93 24 GLU B C 1
ATOM 1554 O O . GLU B 1 24 ? 1.717 23.609 6.703 1 93 24 GLU B O 1
ATOM 1559 N N . VAL B 1 25 ? 1.96 23.734 8.93 1 94.94 25 VAL B N 1
ATOM 1560 C CA . VAL B 1 25 ? 2.762 22.516 8.969 1 94.94 25 VAL B CA 1
ATOM 1561 C C . VAL B 1 25 ? 1.896 21.328 8.594 1 94.94 25 VAL B C 1
ATOM 1563 O O . VAL B 1 25 ? 2.309 20.469 7.797 1 94.94 25 VAL B O 1
ATOM 1566 N N . PHE B 1 26 ? 0.733 21.25 9.133 1 94.25 26 PHE B N 1
ATOM 1567 C CA . PHE B 1 26 ? -0.173 20.156 8.82 1 94.25 26 PHE B CA 1
ATOM 1568 C C . PHE B 1 26 ? -0.57 20.188 7.348 1 94.25 26 PHE B C 1
ATOM 1570 O O . PHE B 1 26 ? -0.671 19.141 6.699 1 94.25 26 PHE B O 1
ATOM 1577 N N . SER B 1 27 ? -0.765 21.344 6.828 1 94.25 27 SER B N 1
ATOM 1578 C CA . SER B 1 27 ? -1.079 21.484 5.41 1 94.25 27 SER B CA 1
ATOM 1579 C C . SER B 1 27 ? 0.075 21 4.535 1 94.25 27 SER B C 1
ATOM 1581 O O . SER B 1 27 ? -0.142 20.312 3.531 1 94.25 27 SER B O 1
ATOM 1583 N N . ALA B 1 28 ? 1.256 21.391 4.914 1 96.12 28 ALA B N 1
ATOM 1584 C CA . ALA B 1 28 ? 2.432 20.922 4.195 1 96.12 28 ALA B CA 1
ATOM 1585 C C . ALA B 1 28 ? 2.525 19.391 4.246 1 96.12 28 ALA B C 1
ATOM 1587 O O . ALA B 1 28 ? 2.756 18.75 3.225 1 96.12 28 ALA B O 1
ATOM 1588 N N . PHE B 1 29 ? 2.279 18.875 5.434 1 97.38 29 PHE B N 1
ATOM 1589 C CA . PHE B 1 29 ? 2.311 17.422 5.578 1 97.38 29 PHE B CA 1
ATOM 1590 C C . PHE B 1 29 ? 1.243 16.766 4.707 1 97.38 29 PHE B C 1
ATOM 1592 O O . PHE B 1 29 ? 1.503 15.758 4.051 1 97.38 29 PHE B O 1
ATOM 1599 N N . THR B 1 30 ? 0.092 17.25 4.719 1 96.69 30 THR B N 1
ATOM 1600 C CA . THR B 1 30 ? -0.992 16.703 3.914 1 96.69 30 THR B CA 1
ATOM 1601 C C . THR B 1 30 ? -0.614 16.672 2.436 1 96.69 30 THR B C 1
ATOM 1603 O O . THR B 1 30 ? -0.847 15.68 1.746 1 96.69 30 THR B O 1
ATOM 1606 N N . THR B 1 31 ? 0.035 17.734 1.978 1 97.31 31 THR B N 1
ATOM 1607 C CA . THR B 1 31 ? 0.436 17.812 0.577 1 97.31 31 THR B CA 1
ATOM 1608 C C . THR B 1 31 ? 1.49 16.766 0.251 1 97.31 31 THR B C 1
ATOM 1610 O O . THR B 1 31 ? 1.288 15.922 -0.634 1 97.31 31 THR B O 1
ATOM 1613 N N . TYR B 1 32 ? 2.508 16.75 1.006 1 98.25 32 TYR B N 1
ATOM 1614 C CA . TYR B 1 32 ? 3.625 15.867 0.67 1 98.25 32 TYR B CA 1
ATOM 1615 C C . TYR B 1 32 ? 3.322 14.422 1.055 1 98.25 32 TYR B C 1
ATOM 1617 O O . TYR B 1 32 ? 3.779 13.492 0.394 1 98.25 32 TYR B O 1
ATOM 1625 N N . GLY B 1 33 ? 2.559 14.242 2.16 1 98.25 33 GLY B N 1
ATOM 1626 C CA . GLY B 1 33 ? 2.08 12.898 2.457 1 98.25 33 GLY B CA 1
ATOM 1627 C C . GLY B 1 33 ? 1.201 12.32 1.365 1 98.25 33 GLY B C 1
ATOM 1628 O O . GLY B 1 33 ? 1.346 11.156 0.996 1 98.25 33 GLY B O 1
ATOM 1629 N N . THR B 1 34 ? 0.337 13.141 0.837 1 98.38 34 THR B N 1
ATOM 1630 C CA . THR B 1 34 ? -0.547 12.711 -0.243 1 98.38 34 THR B CA 1
ATOM 1631 C C . THR B 1 34 ? 0.254 12.375 -1.498 1 98.38 34 THR B C 1
ATOM 1633 O O . THR B 1 34 ? -0.009 11.367 -2.158 1 98.38 34 THR B O 1
ATOM 1636 N N . ILE B 1 35 ? 1.218 13.148 -1.802 1 98.31 35 ILE B N 1
ATOM 1637 C CA . ILE B 1 35 ? 2.057 12.906 -2.971 1 98.31 35 ILE B CA 1
ATOM 1638 C C . ILE B 1 35 ? 2.809 11.586 -2.799 1 98.31 35 ILE B C 1
ATOM 1640 O O . ILE B 1 35 ? 2.885 10.781 -3.732 1 98.31 35 ILE B O 1
ATOM 1644 N N . ALA B 1 36 ? 3.342 11.383 -1.623 1 98.62 36 ALA B N 1
ATOM 1645 C CA . ALA B 1 36 ? 4.078 10.148 -1.356 1 98.62 36 ALA B CA 1
ATOM 1646 C C . ALA B 1 36 ? 3.176 8.93 -1.502 1 98.62 36 ALA B C 1
ATOM 1648 O O . ALA B 1 36 ? 3.578 7.914 -2.082 1 98.62 36 ALA B O 1
ATOM 1649 N N . LEU B 1 37 ? 1.966 9.016 -1.036 1 98.69 37 LEU B N 1
ATOM 1650 C CA . LEU B 1 37 ? 1.042 7.891 -1.104 1 98.69 37 LEU B CA 1
ATOM 1651 C C . LEU B 1 37 ? 0.55 7.676 -2.531 1 98.69 37 LEU B C 1
ATOM 1653 O O . LEU B 1 37 ? 0.329 6.539 -2.951 1 98.69 37 LEU B O 1
ATOM 1657 N N . ALA B 1 38 ? 0.396 8.766 -3.24 1 98.38 38 ALA B N 1
ATOM 1658 C CA . ALA B 1 38 ? 0.072 8.633 -4.66 1 98.38 38 ALA B CA 1
ATOM 1659 C C . ALA B 1 38 ? 1.172 7.891 -5.406 1 98.38 38 ALA B C 1
ATOM 1661 O O . ALA B 1 38 ? 0.891 7.102 -6.316 1 98.38 38 ALA B O 1
ATOM 1662 N N . LYS B 1 39 ? 2.328 8.211 -5.031 1 98.44 39 LYS B N 1
ATOM 1663 C CA . LYS B 1 39 ? 3.443 7.488 -5.641 1 98.44 39 LYS B CA 1
ATOM 1664 C C . LYS B 1 39 ? 3.348 5.992 -5.363 1 98.44 39 LYS B C 1
ATOM 1666 O O . LYS B 1 39 ? 3.631 5.176 -6.242 1 98.44 39 LYS B O 1
ATOM 1671 N N . VAL B 1 40 ? 3.041 5.57 -4.152 1 98.5 40 VAL B N 1
ATOM 1672 C CA . VAL B 1 40 ? 2.867 4.16 -3.824 1 98.5 40 VAL B CA 1
ATOM 1673 C C . VAL B 1 40 ? 1.822 3.539 -4.75 1 98.5 40 VAL B C 1
ATOM 1675 O O . VAL B 1 40 ? 2.033 2.453 -5.297 1 98.5 40 VAL B O 1
ATOM 1678 N N . MET B 1 41 ? 0.753 4.246 -4.938 1 98.19 41 MET B N 1
ATOM 1679 C CA . MET B 1 41 ? -0.321 3.748 -5.793 1 98.19 41 MET B CA 1
ATOM 1680 C C . MET B 1 41 ? 0.152 3.613 -7.238 1 98.19 41 MET B C 1
ATOM 1682 O O . MET B 1 41 ? -0.188 2.645 -7.918 1 98.19 41 MET B O 1
ATOM 1686 N N . LEU B 1 42 ? 0.878 4.566 -7.719 1 98.12 42 LEU B N 1
ATOM 1687 C CA . LEU B 1 42 ? 1.356 4.562 -9.102 1 98.12 42 LEU B CA 1
ATOM 1688 C C . LEU B 1 42 ? 2.189 3.318 -9.383 1 98.12 42 LEU B C 1
ATOM 1690 O O . LEU B 1 42 ? 2.219 2.828 -10.516 1 98.12 42 LEU B O 1
ATOM 1694 N N . MET B 1 43 ? 2.799 2.717 -8.375 1 98.38 43 MET B N 1
ATOM 1695 C CA . MET B 1 43 ? 3.625 1.528 -8.57 1 98.38 43 MET B CA 1
ATOM 1696 C C . MET B 1 43 ? 2.775 0.345 -9.023 1 98.38 43 MET B C 1
ATOM 1698 O O . MET B 1 43 ? 3.248 -0.513 -9.773 1 98.38 43 MET B O 1
ATOM 1702 N N . SER B 1 44 ? 1.519 0.303 -8.602 1 97.62 44 SER B N 1
ATOM 1703 C CA . SER B 1 44 ? 0.623 -0.758 -9.055 1 97.62 44 SER B CA 1
ATOM 1704 C C . SER B 1 44 ? 0.368 -0.67 -10.555 1 97.62 44 SER B C 1
ATOM 1706 O O . SER B 1 44 ? 0.321 -1.691 -11.242 1 97.62 44 SER B O 1
ATOM 1708 N N . VAL B 1 45 ? 0.224 0.549 -11.055 1 97.5 45 VAL B N 1
ATOM 1709 C CA . VAL B 1 45 ? -0.003 0.767 -12.484 1 97.5 45 VAL B CA 1
ATOM 1710 C C . VAL B 1 45 ? 1.252 0.396 -13.266 1 97.5 45 VAL B C 1
ATOM 1712 O O . VAL B 1 45 ? 1.167 -0.248 -14.32 1 97.5 45 VAL B O 1
ATOM 1715 N N . ILE B 1 46 ? 2.355 0.732 -12.742 1 97.88 46 ILE B N 1
ATOM 1716 C CA . ILE B 1 46 ? 3.621 0.402 -13.391 1 97.88 46 ILE B CA 1
ATOM 1717 C C . ILE B 1 46 ? 3.805 -1.114 -13.422 1 97.88 46 ILE B C 1
ATOM 1719 O O . ILE B 1 46 ? 4.242 -1.675 -14.43 1 97.88 46 ILE B O 1
ATOM 1723 N N . THR B 1 47 ? 3.482 -1.792 -12.312 1 97.12 47 THR B N 1
ATOM 1724 C CA . THR B 1 47 ? 3.549 -3.248 -12.281 1 97.12 47 THR B CA 1
ATOM 1725 C C . THR B 1 47 ? 2.664 -3.857 -13.359 1 97.12 47 THR B C 1
ATOM 1727 O O . THR B 1 47 ? 3.098 -4.742 -14.102 1 97.12 47 THR B O 1
ATOM 1730 N N . SER B 1 48 ? 1.438 -3.371 -13.492 1 96.75 48 SER B N 1
ATOM 1731 C CA . SER B 1 48 ? 0.514 -3.881 -14.5 1 96.75 48 SER B CA 1
ATOM 1732 C C . SER B 1 48 ? 1.048 -3.643 -15.906 1 96.75 48 SER B C 1
ATOM 1734 O O . SER B 1 48 ? 0.938 -4.512 -16.781 1 96.75 48 SER B O 1
ATOM 1736 N N . PHE B 1 49 ? 1.606 -2.467 -16.109 1 97.12 49 PHE B N 1
ATOM 1737 C CA . PHE B 1 49 ? 2.191 -2.123 -17.406 1 97.12 49 PHE B CA 1
ATOM 1738 C C . PHE B 1 49 ? 3.271 -3.125 -17.797 1 97.12 49 PHE B C 1
ATOM 1740 O O . PHE B 1 49 ? 3.275 -3.635 -18.922 1 97.12 49 PHE B O 1
ATOM 1747 N N . PHE B 1 50 ? 4.141 -3.51 -16.922 1 97.12 50 PHE B N 1
ATOM 1748 C CA . PHE B 1 50 ? 5.23 -4.43 -17.234 1 97.12 50 PHE B CA 1
ATOM 1749 C C . PHE B 1 50 ? 4.711 -5.852 -17.375 1 97.12 50 PHE B C 1
ATOM 1751 O O . PHE B 1 50 ? 5.238 -6.629 -18.188 1 97.12 50 PHE B O 1
ATOM 1758 N N . ARG B 1 51 ? 3.674 -6.223 -16.609 1 96.88 51 ARG B N 1
ATOM 1759 C CA . ARG B 1 51 ? 3.096 -7.551 -16.781 1 96.88 51 ARG B CA 1
ATOM 1760 C C . ARG B 1 51 ? 2.504 -7.715 -18.172 1 96.88 51 ARG B C 1
ATOM 1762 O O . ARG B 1 51 ? 2.715 -8.734 -18.828 1 96.88 51 ARG B O 1
ATOM 1769 N N . ILE B 1 52 ? 1.836 -6.703 -18.625 1 96.19 52 ILE B N 1
ATOM 1770 C CA . ILE B 1 52 ? 1.184 -6.754 -19.922 1 96.19 52 ILE B CA 1
ATOM 1771 C C . ILE B 1 52 ? 2.236 -6.715 -21.031 1 96.19 52 ILE B C 1
ATOM 1773 O O . ILE B 1 52 ? 2.191 -7.512 -21.969 1 96.19 52 ILE B O 1
ATOM 1777 N N . THR B 1 53 ? 3.193 -5.871 -20.953 1 97.06 53 THR B N 1
ATOM 1778 C CA . THR B 1 53 ? 4.16 -5.668 -22.016 1 97.06 53 THR B CA 1
ATOM 1779 C C . THR B 1 53 ? 5.168 -6.812 -22.062 1 97.06 53 THR B C 1
ATOM 1781 O O . THR B 1 53 ? 5.676 -7.156 -23.141 1 97.06 53 THR B O 1
ATOM 1784 N N . ARG B 1 54 ? 5.445 -7.387 -20.906 1 96.75 54 ARG B N 1
ATOM 1785 C CA . ARG B 1 54 ? 6.387 -8.5 -20.859 1 96.75 54 ARG B CA 1
ATOM 1786 C C . ARG B 1 54 ? 5.656 -9.836 -20.953 1 96.75 54 ARG B C 1
ATOM 1788 O O . ARG B 1 54 ? 6.289 -10.891 -20.969 1 96.75 54 ARG B O 1
ATOM 1795 N N . LYS B 1 55 ? 4.289 -9.734 -20.938 1 95.62 55 LYS B N 1
ATOM 1796 C CA . LYS B 1 55 ? 3.451 -10.93 -20.984 1 95.62 55 LYS B CA 1
ATOM 1797 C C . LYS B 1 55 ? 3.855 -11.93 -19.922 1 95.62 55 LYS B C 1
ATOM 1799 O O . LYS B 1 55 ? 4.086 -13.102 -20.203 1 95.62 55 LYS B O 1
ATOM 1804 N N . ALA B 1 56 ? 4.035 -11.555 -18.75 1 97.38 56 ALA B N 1
ATOM 1805 C CA . ALA B 1 56 ? 4.379 -12.352 -17.562 1 97.38 56 ALA B CA 1
ATOM 1806 C C . ALA B 1 56 ? 3.314 -12.211 -16.484 1 97.38 56 ALA B C 1
ATOM 1808 O O . ALA B 1 56 ? 3.238 -11.18 -15.805 1 97.38 56 ALA B O 1
ATOM 1809 N N . PHE B 1 57 ? 2.545 -13.281 -16.328 1 96 57 PHE B N 1
ATOM 1810 C CA . PHE B 1 57 ? 1.393 -13.203 -15.43 1 96 57 PHE B CA 1
ATOM 1811 C C . PHE B 1 57 ? 1.521 -14.211 -14.297 1 96 57 PHE B C 1
ATOM 1813 O O . PHE B 1 57 ? 2.199 -15.234 -14.438 1 96 57 PHE B O 1
ATOM 1820 N N . ASP B 1 58 ? 0.818 -13.938 -13.156 1 93.38 58 ASP B N 1
ATOM 1821 C CA . ASP B 1 58 ? 0.891 -14.797 -11.984 1 93.38 58 ASP B CA 1
ATOM 1822 C C . ASP B 1 58 ? -0.289 -15.766 -11.938 1 93.38 58 ASP B C 1
ATOM 1824 O O . ASP B 1 58 ? -0.19 -16.844 -11.352 1 93.38 58 ASP B O 1
ATOM 1828 N N . ASN B 1 59 ? -1.384 -15.352 -12.492 1 94.56 59 ASN B N 1
ATOM 1829 C CA . ASN B 1 59 ? -2.617 -16.125 -12.43 1 94.56 59 ASN B CA 1
ATOM 1830 C C . ASN B 1 59 ? -3.086 -16.562 -13.812 1 94.56 59 ASN B C 1
ATOM 1832 O O . ASN B 1 59 ? -3.039 -15.773 -14.766 1 94.56 59 ASN B O 1
ATOM 1836 N N . PRO B 1 60 ? -3.521 -17.812 -13.984 1 94.12 60 PRO B N 1
ATOM 1837 C CA . PRO B 1 60 ? -3.928 -18.328 -15.297 1 94.12 60 PRO B CA 1
ATOM 1838 C C . PRO B 1 60 ? -5.043 -17.5 -15.938 1 94.12 60 PRO B C 1
ATOM 1840 O O . PRO B 1 60 ? -5.07 -17.328 -17.156 1 94.12 60 PRO B O 1
ATOM 1843 N N . GLU B 1 61 ? -5.984 -16.969 -15.125 1 94.44 61 GLU B N 1
ATOM 1844 C CA . GLU B 1 61 ? -7.129 -16.266 -15.68 1 94.44 61 GLU B CA 1
ATOM 1845 C C . GLU B 1 61 ? -6.707 -14.914 -16.25 1 94.44 61 GLU B C 1
ATOM 1847 O O . GLU B 1 61 ? -7.488 -14.258 -16.953 1 94.44 61 GLU B O 1
ATOM 1852 N N . ASP B 1 62 ? -5.445 -14.477 -15.961 1 95.06 62 ASP B N 1
ATOM 1853 C CA . ASP B 1 62 ? -4.969 -13.18 -16.453 1 95.06 62 ASP B CA 1
ATOM 1854 C C . ASP B 1 62 ? -4.297 -13.32 -17.812 1 95.06 62 ASP B C 1
ATOM 1856 O O . ASP B 1 62 ? -4.047 -12.328 -18.484 1 95.06 62 ASP B O 1
ATOM 1860 N N . VAL B 1 63 ? -4.004 -14.57 -18.156 1 94.19 63 VAL B N 1
ATOM 1861 C CA . VAL B 1 63 ? -3.311 -14.844 -19.422 1 94.19 63 VAL B CA 1
ATOM 1862 C C . VAL B 1 63 ? -4.242 -14.57 -20.594 1 94.19 63 VAL B C 1
ATOM 1864 O O . VAL B 1 63 ? -5.43 -14.898 -20.547 1 94.19 63 VAL B O 1
ATOM 1867 N N . PRO B 1 64 ? -3.648 -13.906 -21.641 1 92.12 64 PRO B N 1
ATOM 1868 C CA . PRO B 1 64 ? -4.477 -13.766 -22.844 1 92.12 64 PRO B CA 1
ATOM 1869 C C . PRO B 1 64 ? -4.961 -15.102 -23.391 1 92.12 64 PRO B C 1
ATOM 1871 O O . PRO B 1 64 ? -4.164 -16.031 -23.547 1 92.12 64 PRO B O 1
ATOM 1874 N N . ASN B 1 65 ? -6.211 -15.164 -23.719 1 91.31 65 ASN B N 1
ATOM 1875 C CA . ASN B 1 65 ? -6.816 -16.406 -24.203 1 91.31 65 ASN B CA 1
ATOM 1876 C C . ASN B 1 65 ? -6.465 -17.594 -23.312 1 91.31 65 ASN B C 1
ATOM 1878 O O . ASN B 1 65 ? -5.836 -18.547 -23.75 1 91.31 65 ASN B O 1
ATOM 1882 N N . PRO B 1 66 ? -6.922 -17.562 -22.109 1 91.81 66 PRO B N 1
ATOM 1883 C CA . PRO B 1 66 ? -6.523 -18.562 -21.109 1 91.81 66 PRO B CA 1
ATOM 1884 C C . PRO B 1 66 ? -7.086 -19.953 -21.406 1 91.81 66 PRO B C 1
ATOM 1886 O O . PRO B 1 66 ? -6.68 -20.938 -20.781 1 91.81 66 PRO B O 1
ATOM 1889 N N . HIS B 1 67 ? -7.953 -20.109 -22.312 1 90.75 67 HIS B N 1
ATOM 1890 C CA . HIS B 1 67 ? -8.523 -21.406 -22.656 1 90.75 67 HIS B CA 1
ATOM 1891 C C . HIS B 1 67 ? -7.52 -22.266 -23.422 1 90.75 67 HIS B C 1
ATOM 1893 O O . HIS B 1 67 ? -7.664 -23.484 -23.5 1 90.75 67 HIS B O 1
ATOM 1899 N N . LYS B 1 68 ? -6.551 -21.594 -24.062 1 92.44 68 LYS B N 1
ATOM 1900 C CA . LYS B 1 68 ? -5.48 -22.312 -24.75 1 92.44 68 LYS B CA 1
ATOM 1901 C C . LYS B 1 68 ? -4.363 -22.688 -23.781 1 92.44 68 LYS B C 1
ATOM 1903 O O . LYS B 1 68 ? -3.637 -21.828 -23.297 1 92.44 68 LYS B O 1
ATOM 1908 N N . GLU B 1 69 ? -4.16 -23.828 -23.469 1 91.88 69 GLU B N 1
ATOM 1909 C CA . GLU B 1 69 ? -3.184 -24.344 -22.5 1 91.88 69 GLU B CA 1
ATOM 1910 C C . GLU B 1 69 ? -1.773 -23.859 -22.844 1 91.88 69 GLU B C 1
ATOM 1912 O O . GLU B 1 69 ? -0.966 -23.594 -21.953 1 91.88 69 GLU B O 1
ATOM 1917 N N . GLU B 1 70 ? -1.503 -23.844 -24.078 1 93.56 70 GLU B N 1
ATOM 1918 C CA . GLU B 1 70 ? -0.191 -23.406 -24.531 1 93.56 70 GLU B CA 1
ATOM 1919 C C . GLU B 1 70 ? 0.105 -21.984 -24.062 1 93.56 70 GLU B C 1
ATOM 1921 O O . GLU B 1 70 ? 1.24 -21.672 -23.688 1 93.56 70 GLU B O 1
ATOM 1926 N N . ASN B 1 71 ? -0.884 -21.188 -24.109 1 93.12 71 ASN B N 1
ATOM 1927 C CA . ASN B 1 71 ? -0.723 -19.797 -23.656 1 93.12 71 ASN B CA 1
ATOM 1928 C C . ASN B 1 71 ? -0.435 -19.719 -22.172 1 93.12 71 ASN B C 1
ATOM 1930 O O . ASN B 1 71 ? 0.378 -18.906 -21.719 1 93.12 71 ASN B O 1
ATOM 1934 N N . ILE B 1 72 ? -1.138 -20.469 -21.391 1 93.56 72 ILE B N 1
ATOM 1935 C CA . ILE B 1 72 ? -0.916 -20.484 -19.938 1 93.56 72 ILE B CA 1
ATOM 1936 C C . ILE B 1 72 ? 0.531 -20.875 -19.641 1 93.56 72 ILE B C 1
ATOM 1938 O O . ILE B 1 72 ? 1.205 -20.219 -18.844 1 93.56 72 ILE B O 1
ATOM 1942 N N . LYS B 1 73 ? 1.012 -21.859 -20.266 1 93.19 73 LYS B N 1
ATOM 1943 C CA . LYS B 1 73 ? 2.379 -22.328 -20.047 1 93.19 73 LYS B CA 1
ATOM 1944 C C . LYS B 1 73 ? 3.395 -21.266 -20.469 1 93.19 73 LYS B C 1
ATOM 1946 O O . LYS B 1 73 ? 4.418 -21.094 -19.797 1 93.19 73 LYS B O 1
ATOM 1951 N N . LYS B 1 74 ? 3.055 -20.609 -21.484 1 94.06 74 LYS B N 1
ATOM 1952 C CA . LYS B 1 74 ? 3.98 -19.641 -22.078 1 94.06 74 LYS B CA 1
ATOM 1953 C C . LYS B 1 74 ? 4.027 -18.359 -21.25 1 94.06 74 LYS B C 1
ATOM 1955 O O . LYS B 1 74 ? 5.098 -17.781 -21.062 1 94.06 74 LYS B O 1
ATOM 1960 N N . PHE B 1 75 ? 2.891 -17.984 -20.719 1 95.44 75 PHE B N 1
ATOM 1961 C CA . PHE B 1 75 ? 2.809 -16.625 -20.188 1 95.44 75 PHE B CA 1
ATOM 1962 C C . PHE B 1 75 ? 2.729 -16.641 -18.672 1 95.44 75 PHE B C 1
ATOM 1964 O O . PHE B 1 75 ? 2.885 -15.609 -18.016 1 95.44 75 PHE B O 1
ATOM 1971 N N . LEU B 1 76 ? 2.412 -17.75 -18.078 1 95.12 76 LEU B N 1
ATOM 1972 C CA . LEU B 1 76 ? 2.529 -17.891 -16.625 1 95.12 76 LEU B CA 1
ATOM 1973 C C . LEU B 1 76 ? 3.982 -18.109 -16.219 1 95.12 76 LEU B C 1
ATOM 1975 O O . LEU B 1 76 ? 4.426 -19.25 -16.047 1 95.12 76 LEU B O 1
ATOM 1979 N N . ARG B 1 77 ? 4.684 -17.016 -16.031 1 94.44 77 ARG B N 1
ATOM 1980 C CA . ARG B 1 77 ? 6.121 -17.094 -15.805 1 94.44 77 ARG B CA 1
ATOM 1981 C C . ARG B 1 77 ? 6.605 -15.906 -14.984 1 94.44 77 ARG B C 1
ATOM 1983 O O . ARG B 1 77 ? 5.922 -14.883 -14.906 1 94.44 77 ARG B O 1
ATOM 1990 N N . LYS B 1 78 ? 7.77 -16.047 -14.469 1 94.62 78 LYS B N 1
ATOM 1991 C CA . LYS B 1 78 ? 8.445 -14.969 -13.758 1 94.62 78 LYS B CA 1
ATOM 1992 C C . LYS B 1 78 ? 9.297 -14.133 -14.711 1 94.62 78 LYS B C 1
ATOM 1994 O O . LYS B 1 78 ? 9.867 -14.656 -15.664 1 94.62 78 LYS B O 1
ATOM 1999 N N . ASP B 1 79 ? 9.273 -12.859 -14.531 1 97.06 79 ASP B N 1
ATOM 2000 C CA . ASP B 1 79 ? 10.062 -11.906 -15.312 1 97.06 79 ASP B CA 1
ATOM 2001 C C . ASP B 1 79 ? 10.836 -10.953 -14.398 1 97.06 79 ASP B C 1
ATOM 2003 O O . ASP B 1 79 ? 10.266 -10.391 -13.461 1 97.06 79 ASP B O 1
ATOM 2007 N N . ASP B 1 80 ? 12.078 -10.773 -14.711 1 96.69 80 ASP B N 1
ATOM 2008 C CA . ASP B 1 80 ? 12.953 -9.992 -13.844 1 96.69 80 ASP B CA 1
ATOM 2009 C C . ASP B 1 80 ? 12.516 -8.531 -13.781 1 96.69 80 ASP B C 1
ATOM 2011 O O . ASP B 1 80 ? 12.672 -7.879 -12.75 1 96.69 80 ASP B O 1
ATOM 2015 N N . ARG B 1 81 ? 12.062 -8.016 -14.867 1 96.56 81 ARG B N 1
ATOM 2016 C CA . ARG B 1 81 ? 11.617 -6.629 -14.867 1 96.56 81 ARG B CA 1
ATOM 2017 C C . ARG B 1 81 ? 10.383 -6.453 -14 1 96.56 81 ARG B C 1
ATOM 2019 O O . ARG B 1 81 ? 10.258 -5.457 -13.281 1 96.56 81 ARG B O 1
ATOM 2026 N N . VAL B 1 82 ? 9.406 -7.375 -14.047 1 97.44 82 VAL B N 1
ATOM 2027 C CA . VAL B 1 82 ? 8.219 -7.34 -13.203 1 97.44 82 VAL B CA 1
ATOM 2028 C C . VAL B 1 82 ? 8.625 -7.453 -11.734 1 97.44 82 VAL B C 1
ATOM 2030 O O . VAL B 1 82 ? 8.164 -6.684 -10.891 1 97.44 82 VAL B O 1
ATOM 2033 N N . ASP B 1 83 ? 9.562 -8.336 -11.477 1 97.25 83 ASP B N 1
ATOM 2034 C CA . ASP B 1 83 ? 10.016 -8.547 -10.102 1 97.25 83 ASP B CA 1
ATOM 2035 C C . ASP B 1 83 ? 10.695 -7.301 -9.547 1 97.25 83 ASP B C 1
ATOM 2037 O O . ASP B 1 83 ? 10.57 -7 -8.359 1 97.25 83 ASP B O 1
ATOM 2041 N N . ARG B 1 84 ? 11.398 -6.676 -10.422 1 97.75 84 ARG B N 1
ATOM 2042 C CA . ARG B 1 84 ? 12.078 -5.453 -10.008 1 97.75 84 ARG B CA 1
ATOM 2043 C C . ARG B 1 84 ? 11.07 -4.383 -9.586 1 97.75 84 ARG B C 1
ATOM 2045 O O . ARG B 1 84 ? 11.258 -3.715 -8.57 1 97.75 84 ARG B O 1
ATOM 2052 N N . VAL B 1 85 ? 10.016 -4.203 -10.312 1 98 85 VAL B N 1
ATOM 2053 C CA . VAL B 1 85 ? 8.977 -3.232 -9.969 1 98 85 VAL B CA 1
ATOM 2054 C C . VAL B 1 85 ? 8.312 -3.631 -8.656 1 98 85 VAL B C 1
ATOM 2056 O O . VAL B 1 85 ? 8.039 -2.777 -7.805 1 98 85 VAL B O 1
ATOM 2059 N N . LEU B 1 86 ? 8.055 -4.855 -8.508 1 97.56 86 LEU B N 1
ATOM 2060 C CA . LEU B 1 86 ? 7.441 -5.348 -7.281 1 97.56 86 LEU B CA 1
ATOM 2061 C C . LEU B 1 86 ? 8.328 -5.062 -6.074 1 97.56 86 LEU B C 1
ATOM 2063 O O . LEU B 1 86 ? 7.832 -4.684 -5.008 1 97.56 86 LEU B O 1
ATOM 2067 N N . ARG B 1 87 ? 9.633 -5.219 -6.176 1 97.44 87 ARG B N 1
ATOM 2068 C CA . ARG B 1 87 ? 10.555 -4.93 -5.09 1 97.44 87 ARG B CA 1
ATOM 2069 C C . ARG B 1 87 ? 10.578 -3.438 -4.77 1 97.44 87 ARG B C 1
ATOM 2071 O O . ARG B 1 87 ? 10.609 -3.047 -3.602 1 97.44 87 ARG B O 1
ATOM 2078 N N . ALA B 1 88 ? 10.547 -2.672 -5.836 1 97.75 88 ALA B N 1
ATOM 2079 C CA . ALA B 1 88 ? 10.477 -1.227 -5.637 1 97.75 88 ALA B CA 1
ATOM 2080 C C . ALA B 1 88 ? 9.195 -0.833 -4.906 1 97.75 88 ALA B C 1
ATOM 2082 O O . ALA B 1 88 ? 9.219 0.024 -4.02 1 97.75 88 ALA B O 1
ATOM 2083 N N . HIS B 1 89 ? 8.109 -1.424 -5.309 1 98.12 89 HIS B N 1
ATOM 2084 C CA . HIS B 1 89 ? 6.82 -1.168 -4.668 1 98.12 89 HIS B CA 1
ATOM 2085 C C . HIS B 1 89 ? 6.855 -1.554 -3.191 1 98.12 89 HIS B C 1
ATOM 2087 O O . HIS B 1 89 ? 6.387 -0.798 -2.338 1 98.12 89 HIS B O 1
ATOM 2093 N N . ARG B 1 90 ? 7.414 -2.668 -2.889 1 97.19 90 ARG B N 1
ATOM 2094 C CA . ARG B 1 90 ? 7.551 -3.125 -1.508 1 97.19 90 ARG B CA 1
ATOM 2095 C C . ARG B 1 90 ? 8.406 -2.156 -0.694 1 97.19 90 ARG B C 1
ATOM 2097 O O . ARG B 1 90 ? 8.07 -1.838 0.449 1 97.19 90 ARG B O 1
ATOM 2104 N N . ASN B 1 91 ? 9.453 -1.735 -1.291 1 98.25 91 ASN B N 1
ATOM 2105 C CA . ASN B 1 91 ? 10.312 -0.759 -0.63 1 98.25 91 ASN B CA 1
ATOM 2106 C C . ASN B 1 91 ? 9.562 0.536 -0.33 1 98.25 91 ASN B C 1
ATOM 2108 O O . ASN B 1 91 ? 9.75 1.136 0.73 1 98.25 91 ASN B O 1
ATOM 2112 N N . ASP B 1 92 ? 8.727 0.974 -1.281 1 98.25 92 ASP B N 1
ATOM 2113 C CA . ASP B 1 92 ? 7.891 2.145 -1.048 1 98.25 92 ASP B CA 1
ATOM 2114 C C . ASP B 1 92 ? 6.996 1.947 0.176 1 98.25 92 ASP B C 1
ATOM 2116 O O . ASP B 1 92 ? 6.918 2.822 1.04 1 98.25 92 ASP B O 1
ATOM 2120 N N . LEU B 1 93 ? 6.355 0.852 0.263 1 97.94 93 LEU B N 1
ATOM 2121 C CA . LEU B 1 93 ? 5.484 0.581 1.402 1 97.94 93 LEU B CA 1
ATOM 2122 C C . LEU B 1 93 ? 6.277 0.59 2.705 1 97.94 93 LEU B C 1
ATOM 2124 O O . LEU B 1 93 ? 5.828 1.152 3.707 1 97.94 93 LEU B O 1
ATOM 2128 N N . GLU B 1 94 ? 7.469 0.06 2.721 1 97.88 94 GLU B N 1
ATOM 2129 C CA . GLU B 1 94 ? 8.297 -0.074 3.914 1 97.88 94 GLU B CA 1
ATOM 2130 C C . GLU B 1 94 ? 8.805 1.286 4.391 1 97.88 94 GLU B C 1
ATOM 2132 O O . GLU B 1 94 ? 9.156 1.447 5.562 1 97.88 94 GLU B O 1
ATOM 2137 N N . ASN B 1 95 ? 8.836 2.211 3.508 1 98.56 95 ASN B N 1
ATOM 2138 C CA . ASN B 1 95 ? 9.453 3.479 3.869 1 98.56 95 ASN B CA 1
ATOM 2139 C C . ASN B 1 95 ? 8.438 4.609 3.926 1 98.56 95 ASN B C 1
ATOM 2141 O O . ASN B 1 95 ? 8.523 5.492 4.781 1 98.56 95 ASN B O 1
ATOM 2145 N N . ILE B 1 96 ? 7.477 4.57 3.053 1 98.75 96 ILE B N 1
ATOM 2146 C CA . ILE B 1 96 ? 6.535 5.684 2.963 1 98.75 96 ILE B CA 1
ATOM 2147 C C . ILE B 1 96 ? 5.488 5.562 4.066 1 98.75 96 ILE B C 1
ATOM 2149 O O . ILE B 1 96 ? 5.047 6.566 4.625 1 98.75 96 ILE B O 1
ATOM 2153 N N . VAL B 1 97 ? 5.102 4.316 4.441 1 98.19 97 VAL B N 1
ATOM 2154 C CA . VAL B 1 97 ? 4.105 4.133 5.488 1 98.19 97 VAL B CA 1
ATOM 2155 C C . VAL B 1 97 ? 4.656 4.645 6.82 1 98.19 97 VAL B C 1
ATOM 2157 O O . VAL B 1 97 ? 4.016 5.457 7.492 1 98.19 97 VAL B O 1
ATOM 2160 N N . PRO B 1 98 ? 5.852 4.289 7.254 1 98.44 98 PRO B N 1
ATOM 2161 C CA . PRO B 1 98 ? 6.406 4.879 8.477 1 98.44 98 PRO B CA 1
ATOM 2162 C C . PRO B 1 98 ? 6.562 6.395 8.375 1 98.44 98 PRO B C 1
ATOM 2164 O O . PRO B 1 98 ? 6.285 7.113 9.336 1 98.44 98 PRO B O 1
ATOM 2167 N N . PHE B 1 99 ? 7.027 6.902 7.238 1 98.88 99 PHE B N 1
ATOM 2168 C CA . PHE B 1 99 ? 7.105 8.344 7.055 1 98.88 99 PHE B CA 1
ATOM 2169 C C . PHE B 1 99 ? 5.75 9 7.305 1 98.88 99 PHE B C 1
ATOM 2171 O O . PHE B 1 99 ? 5.664 10.039 7.957 1 98.88 99 PHE B O 1
ATOM 2178 N N . PHE B 1 100 ? 4.719 8.398 6.715 1 98.75 100 PHE B N 1
ATOM 2179 C CA . PHE B 1 100 ? 3.389 8.977 6.855 1 98.75 100 PHE B CA 1
ATOM 2180 C C . PHE B 1 100 ? 2.963 9.008 8.32 1 98.75 100 PHE B C 1
ATOM 2182 O O . PHE B 1 100 ? 2.496 10.039 8.812 1 98.75 100 PHE B O 1
ATOM 2189 N N . CYS B 1 101 ? 3.131 7.879 9.008 1 98.38 101 CYS B N 1
ATOM 2190 C CA . CYS B 1 101 ? 2.727 7.801 10.414 1 98.38 101 CYS B CA 1
ATOM 2191 C C . CYS B 1 101 ? 3.535 8.766 11.266 1 98.38 101 CYS B C 1
ATOM 2193 O O . CYS B 1 101 ? 2.969 9.531 12.047 1 98.38 101 CYS B O 1
ATOM 2195 N N . ILE B 1 102 ? 4.766 8.789 11.07 1 98.56 102 ILE B N 1
ATOM 2196 C CA . ILE B 1 102 ? 5.645 9.664 11.844 1 98.56 102 ILE B CA 1
ATOM 2197 C C . ILE B 1 102 ? 5.391 11.117 11.453 1 98.56 102 ILE B C 1
ATOM 2199 O O . ILE B 1 102 ? 5.352 12 12.312 1 98.56 102 ILE B O 1
ATOM 2203 N N . GLY B 1 103 ? 5.273 11.367 10.117 1 98.12 103 GLY B N 1
ATOM 2204 C CA . GLY B 1 103 ? 4.984 12.719 9.648 1 98.12 103 GLY B CA 1
ATOM 2205 C C . GLY B 1 103 ? 3.689 13.273 10.211 1 98.12 103 GLY B C 1
ATOM 2206 O O . GLY B 1 103 ? 3.604 14.469 10.516 1 98.12 103 GLY B O 1
ATOM 2207 N N . LEU B 1 104 ? 2.703 12.438 10.297 1 97.19 104 LEU B N 1
ATOM 2208 C CA . LEU B 1 104 ? 1.436 12.859 10.891 1 97.19 104 LEU B CA 1
ATOM 2209 C C . LEU B 1 104 ? 1.628 13.297 12.336 1 97.19 104 LEU B C 1
ATOM 2211 O O . LEU B 1 104 ? 1.214 14.391 12.719 1 97.19 104 LEU B O 1
ATOM 2215 N N . LEU B 1 105 ? 2.264 12.461 13.102 1 96.25 105 LEU B N 1
ATOM 2216 C CA . LEU B 1 105 ? 2.514 12.797 14.5 1 96.25 105 LEU B CA 1
ATOM 2217 C C . LEU B 1 105 ? 3.389 14.039 14.617 1 96.25 105 LEU B C 1
ATOM 2219 O O . LEU B 1 105 ? 3.133 14.914 15.453 1 96.25 105 LEU B O 1
ATOM 2223 N N . TYR B 1 106 ? 4.367 14.109 13.812 1 96.75 106 TYR B N 1
ATOM 2224 C CA . TYR B 1 106 ? 5.301 15.227 13.789 1 96.75 106 TYR B CA 1
ATOM 2225 C C . TYR B 1 106 ? 4.582 16.531 13.477 1 96.75 106 TYR B C 1
ATOM 2227 O O . TYR B 1 106 ? 4.797 17.547 14.141 1 96.75 106 TYR B O 1
ATOM 2235 N N . SER B 1 107 ? 3.713 16.5 12.484 1 95.62 107 SER B N 1
ATOM 2236 C CA . SER B 1 107 ? 2.998 17.703 12.078 1 95.62 107 SER B CA 1
ATOM 2237 C C . SER B 1 107 ? 2.053 18.188 13.172 1 95.62 107 SER B C 1
ATOM 2239 O O . SER B 1 107 ? 1.781 19.375 13.281 1 95.62 107 SER B O 1
ATOM 2241 N N . LEU B 1 108 ? 1.632 17.297 13.953 1 92.25 108 LEU B N 1
ATOM 2242 C CA . LEU B 1 108 ? 0.705 17.625 15.023 1 92.25 108 LEU B CA 1
ATOM 2243 C C . LEU B 1 108 ? 1.457 18.109 16.266 1 92.25 108 LEU B C 1
ATOM 2245 O O . LEU B 1 108 ? 0.849 18.609 17.219 1 92.25 108 LEU B O 1
ATOM 2249 N N . SER B 1 109 ? 2.727 18.094 16.281 1 92.38 109 SER B N 1
ATOM 2250 C CA . SER B 1 109 ? 3.52 18.469 17.453 1 92.38 109 SER B CA 1
ATOM 2251 C C . SER B 1 109 ? 3.967 19.922 17.359 1 92.38 109 SER B C 1
ATOM 2253 O O . SER B 1 109 ? 4.762 20.375 18.188 1 92.38 109 SER B O 1
ATOM 2255 N N . ASP B 1 110 ? 3.598 20.578 16.328 1 90.38 110 ASP B N 1
ATOM 2256 C CA . ASP B 1 110 ? 3.811 22 16.156 1 90.38 110 ASP B CA 1
ATOM 2257 C C . ASP B 1 110 ? 5.293 22.328 15.984 1 90.38 110 ASP B C 1
ATOM 2259 O O . ASP B 1 110 ? 5.832 23.188 16.688 1 90.38 110 ASP B O 1
ATOM 2263 N N . PRO B 1 111 ? 5.84 21.703 15.039 1 95.19 111 PRO B N 1
ATOM 2264 C CA . PRO B 1 111 ? 7.242 22.016 14.75 1 95.19 111 PRO B CA 1
ATOM 2265 C C . PRO B 1 111 ? 7.41 23.344 13.992 1 95.19 111 PRO B C 1
ATOM 2267 O O . PRO B 1 111 ? 6.418 23.953 13.586 1 95.19 111 PRO B O 1
ATOM 2270 N N . ASP B 1 112 ? 8.727 23.797 13.906 1 96.06 112 ASP B N 1
ATOM 2271 C CA . ASP B 1 112 ? 9.055 24.922 13.039 1 96.06 112 ASP B CA 1
ATOM 2272 C C . ASP B 1 112 ? 8.68 24.625 11.586 1 96.06 112 ASP B C 1
ATOM 2274 O O . ASP B 1 112 ? 9.008 23.562 11.07 1 96.06 112 ASP B O 1
ATOM 2278 N N . LEU B 1 113 ? 8.047 25.547 10.938 1 96.44 113 LEU B N 1
ATOM 2279 C CA . LEU B 1 113 ? 7.527 25.359 9.586 1 96.44 113 LEU B CA 1
ATOM 2280 C C . LEU B 1 113 ? 8.656 25.094 8.594 1 96.44 113 LEU B C 1
ATOM 2282 O O . LEU B 1 113 ? 8.562 24.188 7.762 1 96.44 113 LEU B O 1
ATOM 2286 N N . THR B 1 114 ? 9.688 25.906 8.648 1 97.44 114 THR B N 1
ATOM 2287 C CA . THR B 1 114 ? 10.789 25.781 7.695 1 97.44 114 THR B CA 1
ATOM 2288 C C . THR B 1 114 ? 11.43 24.391 7.793 1 97.44 114 THR B C 1
ATOM 2290 O O . THR B 1 114 ? 11.641 23.734 6.777 1 97.44 114 THR B O 1
ATOM 2293 N N . THR B 1 115 ? 11.625 23.922 9 1 98 115 THR B N 1
ATOM 2294 C CA . THR B 1 115 ? 12.219 22.609 9.211 1 98 115 THR B CA 1
ATOM 2295 C C . THR B 1 115 ? 11.289 21.5 8.727 1 98 115 THR B C 1
ATOM 2297 O O . THR B 1 115 ? 11.727 20.562 8.062 1 98 115 THR B O 1
ATOM 2300 N N . ALA B 1 116 ? 10.07 21.594 9.023 1 97.94 116 ALA B N 1
ATOM 2301 C CA . ALA B 1 116 ? 9.086 20.594 8.602 1 97.94 116 ALA B CA 1
ATOM 2302 C C . ALA B 1 116 ? 9 20.516 7.078 1 97.94 116 ALA B C 1
ATOM 2304 O O . ALA B 1 116 ? 9.008 19.422 6.508 1 97.94 116 ALA B O 1
ATOM 2305 N N . LEU B 1 117 ? 9.023 21.656 6.449 1 97.81 117 LEU B N 1
ATOM 2306 C CA . LEU B 1 117 ? 8.945 21.703 4.992 1 97.81 117 LEU B CA 1
ATOM 2307 C C . LEU B 1 117 ? 10.141 21 4.359 1 97.81 117 LEU B C 1
ATOM 2309 O O . LEU B 1 117 ? 9.984 20.25 3.393 1 97.81 117 LEU B O 1
ATOM 2313 N N . TRP B 1 118 ? 11.234 21.25 4.941 1 98.19 118 TRP B N 1
ATOM 2314 C CA . TRP B 1 118 ? 12.422 20.625 4.383 1 98.19 118 TRP B CA 1
ATOM 2315 C C . TRP B 1 118 ? 12.406 19.109 4.633 1 98.19 118 TRP B C 1
ATOM 2317 O O . TRP B 1 118 ? 12.828 18.328 3.775 1 98.19 118 TRP B O 1
ATOM 2327 N N . HIS B 1 119 ? 11.945 18.641 5.816 1 98.69 119 HIS B N 1
ATOM 2328 C CA . HIS B 1 119 ? 11.773 17.203 6.035 1 98.69 119 HIS B CA 1
ATOM 2329 C C . HIS B 1 119 ? 10.883 16.578 4.969 1 98.69 119 HIS B C 1
ATOM 2331 O O . HIS B 1 119 ? 11.25 15.57 4.359 1 98.69 119 HIS B O 1
ATOM 2337 N N . PHE B 1 120 ? 9.758 17.203 4.68 1 98.75 120 PHE B N 1
ATOM 2338 C CA . PHE B 1 120 ? 8.781 16.625 3.764 1 98.75 120 PHE B CA 1
ATOM 2339 C C . PHE B 1 120 ? 9.289 16.672 2.328 1 98.75 120 PHE B C 1
ATOM 2341 O O . PHE B 1 120 ? 9.188 15.688 1.592 1 98.75 120 PHE B O 1
ATOM 2348 N N . ARG B 1 121 ? 9.898 17.797 1.93 1 98.56 121 ARG B N 1
ATOM 2349 C CA . ARG B 1 121 ? 10.383 17.969 0.564 1 98.56 121 ARG B CA 1
ATOM 2350 C C . ARG B 1 121 ? 11.523 17.016 0.26 1 98.56 121 ARG B C 1
ATOM 2352 O O . ARG B 1 121 ? 11.555 16.391 -0.802 1 98.56 121 ARG B O 1
ATOM 2359 N N . ILE B 1 122 ? 12.445 16.922 1.181 1 98.75 122 ILE B N 1
ATOM 2360 C CA . ILE B 1 122 ? 13.609 16.078 0.956 1 98.75 122 ILE B CA 1
ATOM 2361 C C . ILE B 1 122 ? 13.18 14.617 0.892 1 98.75 122 ILE B C 1
ATOM 2363 O O . ILE B 1 122 ? 13.664 13.852 0.053 1 98.75 122 ILE B O 1
ATOM 2367 N N . PHE B 1 123 ? 12.289 14.211 1.753 1 98.88 123 PHE B N 1
ATOM 2368 C CA . PHE B 1 123 ? 11.836 12.828 1.738 1 98.88 123 PHE B CA 1
ATOM 2369 C C . PHE B 1 123 ? 11.203 12.484 0.393 1 98.88 123 PHE B C 1
ATOM 2371 O O . PHE B 1 123 ? 11.578 11.484 -0.23 1 98.88 123 PHE B O 1
ATOM 2378 N N . VAL B 1 124 ? 10.273 13.312 -0.076 1 98.75 124 VAL B N 1
ATOM 2379 C CA . VAL B 1 124 ? 9.547 13.023 -1.31 1 98.75 124 VAL B CA 1
ATOM 2380 C C . VAL B 1 124 ? 10.516 13.023 -2.488 1 98.75 124 VAL B C 1
ATOM 2382 O O . VAL B 1 124 ? 10.469 12.133 -3.342 1 98.75 124 VAL B O 1
ATOM 2385 N N . ALA B 1 125 ? 11.398 13.977 -2.535 1 98.69 125 ALA B N 1
ATOM 2386 C CA . ALA B 1 125 ? 12.383 14.031 -3.611 1 98.69 125 ALA B CA 1
ATOM 2387 C C . ALA B 1 125 ? 13.273 12.789 -3.602 1 98.69 125 ALA B C 1
ATOM 2389 O O . ALA B 1 125 ? 13.547 12.203 -4.656 1 98.69 125 ALA B O 1
ATOM 2390 N N . ALA B 1 126 ? 13.719 12.383 -2.441 1 98.81 126 ALA B N 1
ATOM 2391 C CA . ALA B 1 126 ? 14.555 11.203 -2.312 1 98.81 126 ALA B CA 1
ATOM 2392 C C . ALA B 1 126 ? 13.812 9.945 -2.77 1 98.81 126 ALA B C 1
ATOM 2394 O O . ALA B 1 126 ? 14.391 9.086 -3.439 1 98.81 126 ALA B O 1
ATOM 2395 N N . ARG B 1 127 ? 12.578 9.836 -2.453 1 98.75 127 ARG B N 1
ATOM 2396 C CA . ARG B 1 127 ? 11.789 8.664 -2.814 1 98.75 127 ARG B CA 1
ATOM 2397 C C . ARG B 1 127 ? 11.555 8.609 -4.32 1 98.75 127 ARG B C 1
ATOM 2399 O O . ARG B 1 127 ? 11.562 7.527 -4.914 1 98.75 127 ARG B O 1
ATOM 2406 N N . ILE B 1 128 ? 11.266 9.727 -4.875 1 98.56 128 ILE B N 1
ATOM 2407 C CA . ILE B 1 128 ? 11.078 9.773 -6.32 1 98.56 128 ILE B CA 1
ATOM 2408 C C . ILE B 1 128 ? 12.375 9.375 -7.023 1 98.56 128 ILE B C 1
ATOM 2410 O O . ILE B 1 128 ? 12.367 8.531 -7.922 1 98.56 128 ILE B O 1
ATOM 2414 N N . TYR B 1 129 ? 13.461 9.953 -6.59 1 98.5 129 TYR B N 1
ATOM 2415 C CA . TYR B 1 129 ? 14.758 9.609 -7.168 1 98.5 129 TYR B CA 1
ATOM 2416 C C . TYR B 1 129 ? 15.078 8.133 -6.953 1 98.5 129 TYR B C 1
ATOM 2418 O O . TYR B 1 129 ? 15.609 7.473 -7.844 1 98.5 129 TYR B O 1
ATOM 2426 N N . HIS B 1 130 ? 14.789 7.641 -5.805 1 98.69 130 HIS B N 1
ATOM 2427 C CA . HIS B 1 130 ? 15.016 6.23 -5.508 1 98.69 130 HIS B CA 1
ATOM 2428 C C . HIS B 1 130 ? 14.281 5.332 -6.504 1 98.69 130 HIS B C 1
ATOM 2430 O O . HIS B 1 130 ? 14.852 4.352 -6.992 1 98.69 130 HIS B O 1
ATOM 2436 N N . THR B 1 131 ? 13.07 5.652 -6.816 1 98.5 131 THR B N 1
ATOM 2437 C CA . THR B 1 131 ? 12.297 4.863 -7.766 1 98.5 131 THR B CA 1
ATOM 2438 C C . THR B 1 131 ? 12.914 4.922 -9.156 1 98.5 131 THR B C 1
ATOM 2440 O O . THR B 1 131 ? 13.031 3.9 -9.836 1 98.5 131 THR B O 1
ATOM 2443 N N . ILE B 1 132 ? 13.32 6.105 -9.594 1 98.06 132 ILE B N 1
ATOM 2444 C CA . ILE B 1 132 ? 13.969 6.254 -10.891 1 98.06 132 ILE B CA 1
ATOM 2445 C C . ILE B 1 132 ? 15.227 5.395 -10.938 1 98.06 132 ILE B C 1
ATOM 2447 O O . ILE B 1 132 ? 15.43 4.629 -11.883 1 98.06 132 ILE B O 1
ATOM 2451 N N . ALA B 1 133 ? 16.031 5.496 -9.891 1 98 133 ALA B N 1
ATOM 2452 C CA . ALA B 1 133 ? 17.266 4.723 -9.82 1 98 133 ALA B CA 1
ATOM 2453 C C . ALA B 1 133 ? 16.984 3.223 -9.812 1 98 133 ALA B C 1
ATOM 2455 O O . ALA B 1 133 ? 17.75 2.43 -10.352 1 98 133 ALA B O 1
ATOM 2456 N N . TYR B 1 134 ? 15.898 2.838 -9.211 1 97.12 134 TYR B N 1
ATOM 2457 C CA . TYR B 1 134 ? 15.516 1.437 -9.062 1 97.12 134 TYR B CA 1
ATOM 2458 C C . TYR B 1 134 ? 15.055 0.854 -10.391 1 97.12 134 TYR B C 1
ATOM 2460 O O . TYR B 1 134 ? 15.523 -0.203 -10.812 1 97.12 134 TYR B O 1
ATOM 2468 N N . LEU B 1 135 ? 14.242 1.524 -11.109 1 96.56 135 LEU B N 1
ATOM 2469 C CA . LEU B 1 135 ? 13.594 1.002 -12.305 1 96.56 135 LEU B CA 1
ATOM 2470 C C . LEU B 1 135 ? 14.5 1.145 -13.523 1 96.56 135 LEU B C 1
ATOM 2472 O O . LEU B 1 135 ? 14.398 0.368 -14.469 1 96.56 135 LEU B O 1
ATOM 2476 N N . THR B 1 136 ? 15.352 2.154 -13.711 1 96.62 136 THR B N 1
ATOM 2477 C CA . THR B 1 136 ? 16.359 2.311 -14.758 1 96.62 136 THR B CA 1
ATOM 2478 C C . THR B 1 136 ? 17.719 1.804 -14.281 1 96.62 136 THR B C 1
ATOM 2480 O O . THR B 1 136 ? 18.734 2.035 -14.938 1 96.62 136 THR B O 1
ATOM 2483 N N . PRO B 1 137 ? 17.859 1.005 -13.641 1 93.81 137 PRO B N 1
ATOM 2484 C CA . PRO B 1 137 ? 18.938 0.457 -12.82 1 93.81 137 PRO B CA 1
ATOM 2485 C C . PRO B 1 137 ? 20.203 1.296 -12.883 1 93.81 137 PRO B C 1
ATOM 2487 O O . PRO B 1 137 ? 21.25 0.821 -13.359 1 93.81 137 PRO B O 1
ATOM 2490 N N . LEU B 1 138 ? 20.125 2.5 -12.273 1 95.94 138 LEU B N 1
ATOM 2491 C CA . LEU B 1 138 ? 21.328 3.322 -12.117 1 95.94 138 LEU B CA 1
ATOM 2492 C C . LEU B 1 138 ? 22.328 2.656 -11.18 1 95.94 138 LEU B C 1
ATOM 2494 O O . LEU B 1 138 ? 21.938 2.047 -10.18 1 95.94 138 LEU B O 1
ATOM 2498 N N . PRO B 1 139 ? 23.625 2.756 -11.539 1 96.12 139 PRO B N 1
ATOM 2499 C CA . PRO B 1 139 ? 24.609 2.123 -10.664 1 96.12 139 PRO B CA 1
ATOM 2500 C C . PRO B 1 139 ? 24.609 2.691 -9.25 1 96.12 139 PRO B C 1
ATOM 2502 O O . PRO B 1 139 ? 24.234 3.85 -9.047 1 96.12 139 PRO B O 1
ATOM 2505 N N . GLN B 1 140 ? 25.094 1.791 -8.32 1 96 140 GLN B N 1
ATOM 2506 C CA . GLN B 1 140 ? 25.312 2.279 -6.961 1 96 140 GLN B CA 1
ATOM 2507 C C . GLN B 1 140 ? 26.344 3.41 -6.949 1 96 140 GLN B C 1
ATOM 2509 O O . GLN B 1 140 ? 27.203 3.486 -7.832 1 96 140 GLN B O 1
ATOM 2514 N N . PRO B 1 141 ? 26.234 4.367 -6.121 1 97.44 141 PRO B N 1
ATOM 2515 C CA . PRO B 1 141 ? 25.422 4.32 -4.91 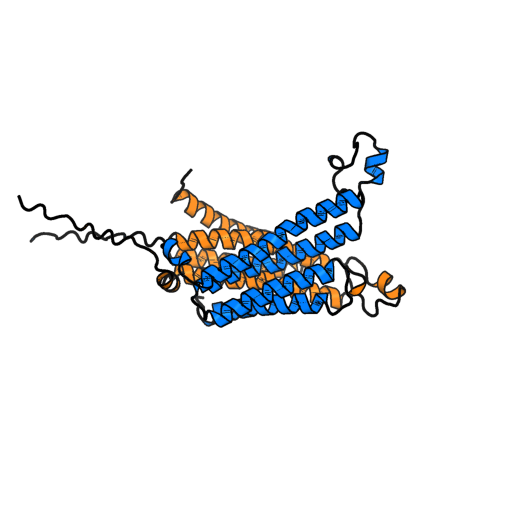1 97.44 141 PRO B CA 1
ATOM 2516 C C . PRO B 1 141 ? 24.094 5.066 -5.059 1 97.44 141 PRO B C 1
ATOM 2518 O O . PRO B 1 141 ? 23.516 5.52 -4.066 1 97.44 141 PRO B O 1
ATOM 2521 N N . ASN B 1 142 ? 23.578 5.27 -6.32 1 97.44 142 ASN B N 1
ATOM 2522 C CA . ASN B 1 142 ? 22.406 6.102 -6.547 1 97.44 142 ASN B CA 1
ATOM 2523 C C . ASN B 1 142 ? 21.203 5.605 -5.742 1 97.44 142 ASN B C 1
ATOM 2525 O O . ASN B 1 142 ? 20.625 6.363 -4.969 1 97.44 142 ASN B O 1
ATOM 2529 N N . ARG B 1 143 ? 20.875 4.344 -5.895 1 97.81 143 ARG B N 1
ATOM 2530 C CA . ARG B 1 143 ? 19.734 3.76 -5.199 1 97.81 143 ARG B CA 1
ATOM 2531 C C . ARG B 1 143 ? 19.953 3.756 -3.689 1 97.81 143 ARG B C 1
ATOM 2533 O O . ARG B 1 143 ? 19.078 4.176 -2.928 1 97.81 143 ARG B O 1
ATOM 2540 N N . GLY B 1 144 ? 21.172 3.371 -3.266 1 97.19 144 GLY B N 1
ATOM 2541 C CA . GLY B 1 144 ? 21.484 3.324 -1.848 1 97.19 144 GLY B CA 1
ATOM 2542 C C . GLY B 1 144 ? 21.453 4.688 -1.184 1 97.19 144 GLY B C 1
ATOM 2543 O O . GLY B 1 144 ? 20.906 4.84 -0.086 1 97.19 144 GLY B O 1
ATOM 2544 N N . LEU B 1 145 ? 21.969 5.617 -1.84 1 98 145 LEU B N 1
ATOM 2545 C CA . LEU B 1 145 ? 22.031 6.965 -1.286 1 98 145 LEU B CA 1
ATOM 2546 C C . LEU B 1 145 ? 20.641 7.574 -1.184 1 98 145 LEU B C 1
ATOM 2548 O O . LEU B 1 145 ? 20.297 8.203 -0.179 1 98 145 LEU B O 1
ATOM 2552 N N . SER B 1 146 ? 19.844 7.469 -2.17 1 98.38 146 SER B N 1
ATOM 2553 C CA . SER B 1 146 ? 18.484 8 -2.125 1 98.38 146 SER B CA 1
ATOM 2554 C C . SER B 1 146 ? 17.656 7.328 -1.032 1 98.38 146 SER B C 1
ATOM 2556 O O . SER B 1 146 ? 16.875 7.984 -0.347 1 98.38 146 SER B O 1
ATOM 2558 N N . TRP B 1 147 ? 17.812 6.055 -0.85 1 98.5 147 TRP B N 1
ATOM 2559 C CA . TRP B 1 147 ? 17.156 5.336 0.24 1 98.5 147 TRP B CA 1
ATOM 2560 C C . TRP B 1 147 ? 17.578 5.891 1.594 1 98.5 147 TRP B C 1
ATOM 2562 O O . TRP B 1 147 ? 16.75 6.191 2.445 1 98.5 147 TRP B O 1
ATOM 2572 N N . LEU B 1 148 ? 18.891 6.051 1.734 1 98.5 148 LEU B N 1
ATOM 2573 C CA . LEU B 1 148 ? 19.469 6.5 2.998 1 98.5 148 LEU B CA 1
ATOM 2574 C C . LEU B 1 148 ? 18.969 7.898 3.35 1 98.5 148 LEU B C 1
ATOM 2576 O O . LEU B 1 148 ? 18.656 8.18 4.508 1 98.5 148 LEU B O 1
ATOM 2580 N N . ILE B 1 149 ? 18.906 8.734 2.424 1 98.62 149 ILE B N 1
ATOM 2581 C CA . ILE B 1 149 ? 18.469 10.109 2.652 1 98.62 149 ILE B CA 1
ATOM 2582 C C . ILE B 1 149 ? 17.031 10.117 3.184 1 98.62 149 ILE B C 1
ATOM 2584 O O . ILE B 1 149 ? 16.734 10.773 4.184 1 98.62 149 ILE B O 1
ATOM 2588 N N . GLY B 1 150 ? 16.141 9.414 2.555 1 98.62 150 GLY B N 1
ATOM 2589 C CA . GLY B 1 150 ? 14.789 9.312 3.061 1 98.62 150 GLY B CA 1
ATOM 2590 C C . GLY B 1 150 ? 14.719 8.734 4.461 1 98.62 150 GLY B C 1
ATOM 2591 O O . GLY B 1 150 ? 13.977 9.234 5.309 1 98.62 150 GLY B O 1
ATOM 2592 N N . TYR B 1 151 ? 15.477 7.754 4.691 1 98.56 151 TYR B N 1
ATOM 2593 C CA . TYR B 1 151 ? 15.516 7.074 5.98 1 98.56 151 TYR B CA 1
ATOM 2594 C C . TYR B 1 151 ? 15.977 8.023 7.082 1 98.56 151 TYR B C 1
ATOM 2596 O O . TYR B 1 151 ? 15.367 8.078 8.156 1 98.56 151 TYR B O 1
ATOM 2604 N N . ILE B 1 152 ? 16.938 8.828 6.816 1 98.62 152 ILE B N 1
ATOM 2605 C CA . ILE B 1 152 ? 17.516 9.758 7.789 1 98.62 152 ILE B CA 1
ATOM 2606 C C . ILE B 1 152 ? 16.5 10.852 8.102 1 98.62 152 ILE B C 1
ATOM 2608 O O . ILE B 1 152 ? 16.375 11.281 9.258 1 98.62 152 ILE B O 1
ATOM 2612 N N . VAL B 1 153 ? 15.812 11.289 7.102 1 98.75 153 VAL B N 1
ATOM 2613 C CA . VAL B 1 153 ? 14.805 12.32 7.293 1 98.75 153 VAL B CA 1
ATOM 2614 C C . VAL B 1 153 ? 13.727 11.82 8.25 1 98.75 153 VAL B C 1
ATOM 2616 O O . VAL B 1 153 ? 13.344 12.523 9.195 1 98.75 153 VAL B O 1
ATOM 2619 N N . THR B 1 154 ? 13.211 10.617 8.062 1 98.75 154 THR B N 1
ATOM 2620 C CA . THR B 1 154 ? 12.195 10.047 8.93 1 98.75 154 THR B CA 1
ATOM 2621 C C . THR B 1 154 ? 12.727 9.875 10.352 1 98.75 154 THR B C 1
ATOM 2623 O O . THR B 1 154 ? 12.047 10.203 11.32 1 98.75 154 THR B O 1
ATOM 2626 N N . PHE B 1 155 ? 13.922 9.453 10.461 1 98.5 155 PHE B N 1
ATOM 2627 C CA . PHE B 1 155 ? 14.523 9.242 11.773 1 98.5 155 PHE B CA 1
ATOM 2628 C C . PHE B 1 155 ? 14.727 10.57 12.492 1 98.5 155 PHE B C 1
ATOM 2630 O O . PHE B 1 155 ? 14.594 10.648 13.711 1 98.5 155 PHE B O 1
ATOM 2637 N N . SER B 1 156 ? 15.086 11.57 11.711 1 98.25 156 SER B N 1
ATOM 2638 C CA . SER B 1 156 ? 15.203 12.898 12.297 1 98.25 156 SER B CA 1
ATOM 2639 C C . SER B 1 156 ? 13.898 13.328 12.953 1 98.25 156 SER B C 1
ATOM 2641 O O . SER B 1 156 ? 13.898 13.867 14.062 1 98.25 156 SER B O 1
ATOM 2643 N N . MET B 1 157 ? 12.797 13.086 12.32 1 98.44 157 MET B N 1
ATOM 2644 C CA . MET B 1 157 ? 11.5 13.43 12.898 1 98.44 157 MET B CA 1
ATOM 2645 C C . MET B 1 157 ? 11.195 12.562 14.117 1 98.44 157 MET B C 1
ATOM 2647 O O . MET B 1 157 ? 10.641 13.039 15.102 1 98.44 157 MET B O 1
ATOM 2651 N N . VAL B 1 158 ? 11.57 11.273 14.086 1 98.31 158 VAL B N 1
ATOM 2652 C CA . VAL B 1 158 ? 11.406 10.383 15.234 1 98.31 158 VAL B CA 1
ATOM 2653 C C . VAL B 1 158 ? 12.156 10.953 16.438 1 98.31 158 VAL B C 1
ATOM 2655 O O . VAL B 1 158 ? 11.609 11.031 17.531 1 98.31 158 VAL B O 1
ATOM 2658 N N . TYR B 1 159 ? 13.312 11.359 16.172 1 97 159 TYR B N 1
ATOM 2659 C CA . TYR B 1 159 ? 14.156 11.891 17.234 1 97 159 TYR B CA 1
ATOM 2660 C C . TYR B 1 159 ? 13.523 13.125 17.859 1 97 159 TYR B C 1
ATOM 2662 O O . TYR B 1 159 ? 13.469 13.25 19.094 1 97 159 TYR B O 1
ATOM 2670 N N . ARG B 1 160 ? 13.031 14.016 17.125 1 95 160 ARG B N 1
ATOM 2671 C CA . ARG B 1 160 ? 12.422 15.25 17.625 1 95 160 ARG B CA 1
ATOM 2672 C C . ARG B 1 160 ? 11.164 14.953 18.438 1 95 160 ARG B C 1
ATOM 2674 O O . ARG B 1 160 ? 10.914 15.602 19.453 1 95 160 ARG B O 1
ATOM 2681 N N . LEU B 1 161 ? 10.406 14.016 17.969 1 96.25 161 LEU B N 1
ATOM 2682 C CA . LEU B 1 161 ? 9.18 13.633 18.672 1 96.25 161 LEU B CA 1
ATOM 2683 C C . LEU B 1 161 ? 9.508 13.055 20.047 1 96.25 161 LEU B C 1
ATOM 2685 O O . LEU B 1 161 ? 8.844 13.383 21.031 1 96.25 161 LEU B O 1
ATOM 2689 N N . LEU B 1 162 ? 10.508 12.242 20.109 1 94.69 162 LEU B N 1
ATOM 2690 C CA . LEU B 1 162 ? 10.828 11.547 21.359 1 94.69 162 LEU B CA 1
ATOM 2691 C C . LEU B 1 162 ? 11.594 12.461 22.312 1 94.69 162 LEU B C 1
ATOM 2693 O O . LEU B 1 162 ? 11.492 12.312 23.531 1 94.69 162 LEU B O 1
ATOM 2697 N N . LYS B 1 163 ? 12.344 13.352 21.766 1 91.19 163 LYS B N 1
ATOM 2698 C CA . LYS B 1 163 ? 13.078 14.305 22.594 1 91.19 163 LYS B CA 1
ATOM 2699 C C . LYS B 1 163 ? 12.125 15.273 23.297 1 91.19 163 LYS B C 1
ATOM 2701 O O . LYS B 1 163 ? 12.336 15.633 24.453 1 91.19 163 LYS B O 1
ATOM 2706 N N . ASN B 1 164 ? 11.094 15.602 22.672 1 80.06 164 ASN B N 1
ATOM 2707 C CA . ASN B 1 164 ? 10.164 16.609 23.203 1 80.06 164 ASN B CA 1
ATOM 2708 C C . ASN B 1 164 ? 9.125 15.969 24.125 1 80.06 164 ASN B C 1
ATOM 2710 O O . ASN B 1 164 ? 8.641 16.609 25.062 1 80.06 164 ASN B O 1
ATOM 2714 N N . LYS B 1 165 ? 8.578 14.719 23.688 1 70.06 165 LYS B N 1
ATOM 2715 C CA . LYS B 1 165 ? 7.461 14.148 24.438 1 70.06 165 LYS B CA 1
ATOM 2716 C C . LYS B 1 165 ? 7.738 12.695 24.812 1 70.06 165 LYS B C 1
ATOM 2718 O O . LYS B 1 165 ? 7.367 11.781 24.078 1 70.06 165 LYS B O 1
ATOM 2723 N N . LEU B 1 166 ? 8.641 12.508 25.406 1 67.44 166 LEU B N 1
ATOM 2724 C CA . LEU B 1 166 ? 8.828 11.125 25.828 1 67.44 166 LEU B CA 1
ATOM 2725 C C . LEU B 1 166 ? 7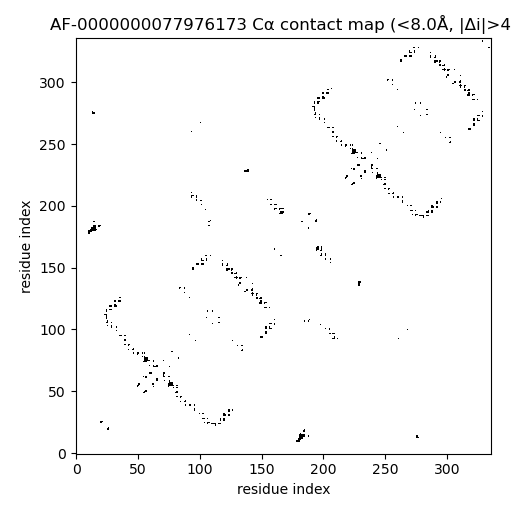.977 10.812 27.062 1 67.44 166 LEU B C 1
ATOM 2727 O O . LEU B 1 166 ? 8.109 11.469 28.094 1 67.44 166 LEU B O 1
ATOM 2731 N N . TYR B 1 167 ? 6.852 10.18 26.797 1 70.44 167 TYR B N 1
ATOM 2732 C CA . TYR B 1 167 ? 6.059 9.688 27.922 1 70.44 167 TYR B CA 1
ATOM 2733 C C . TYR B 1 167 ? 6.285 8.195 28.141 1 70.44 167 TYR B C 1
ATOM 2735 O O . TYR B 1 167 ? 5.641 7.367 27.484 1 70.44 167 TYR B O 1
ATOM 2743 N N . LEU B 1 168 ? 7.348 7.828 28.516 1 58.66 168 LEU B N 1
ATOM 2744 C CA . LEU B 1 168 ? 7.621 6.426 28.812 1 58.66 168 LEU B CA 1
ATOM 2745 C C . LEU B 1 168 ? 7.094 6.047 30.188 1 58.66 168 LEU B C 1
ATOM 2747 O O . LEU B 1 168 ? 7.062 6.883 31.094 1 58.66 168 LEU B O 1
#

Nearest PDB structures (foldseek):
  5bqg-assembly1_A  TM=9.503E-01  e=3.615E-09  Homo sapiens
  4bpm-assembly1_A  TM=9.614E-01  e=1.383E-08  Homo sapiens
  3dww-assembly1_C  TM=7.506E-01  e=1.958E-05  Homo sapiens
  5bqg-assembly1_A  TM=9.453E-01  e=6.526E-09  Homo sapiens
  4bpm-assembly1_A  TM=9.574E-01  e=2.310E-08  Homo sapiens

Solvent-accessible surface area (backbone atoms only — not comparable to full-atom values): 18214 Å² total; per-residue (Å²): 136,83,80,75,74,79,74,75,74,78,51,58,62,43,63,33,65,72,58,47,72,70,34,66,49,39,45,50,44,54,51,46,45,48,52,50,51,48,50,52,56,49,41,55,56,52,35,50,50,41,25,64,76,66,50,33,31,93,47,61,86,72,32,75,65,47,86,42,63,69,42,33,66,69,25,54,43,89,43,69,70,43,51,49,44,49,53,53,41,50,49,40,53,62,49,49,50,46,36,45,56,51,45,51,55,44,37,60,66,67,63,61,52,70,62,51,51,49,46,47,52,50,29,49,52,21,49,53,50,23,49,52,25,59,76,69,62,48,58,68,60,52,34,59,49,23,48,48,54,28,49,51,43,45,47,52,51,50,50,53,49,47,71,73,40,68,49,128,137,82,77,76,73,78,73,73,75,72,68,69,27,47,25,44,70,78,43,50,72,68,33,66,47,39,36,33,42,54,29,44,48,47,52,50,42,49,51,52,47,49,40,56,55,53,38,51,51,41,25,62,77,65,49,33,33,92,48,60,64,71,33,75,66,48,86,42,63,69,43,32,66,68,23,55,43,87,46,72,71,43,52,49,45,50,51,52,42,51,50,41,53,70,47,50,50,56,38,44,56,50,44,52,56,45,36,64,65,68,62,61,54,72,60,50,48,49,44,46,51,50,32,48,52,21,51,53,49,22,50,53,24,58,75,66,63,47,63,83,59,50,34,59,48,25,49,49,53,28,52,51,42,46,47,52,49,51,49,54,49,47,73,75,58,64,83,126

InterPro domains:
  IPR001129 Membrane-associated, eicosanoid/glutathione metabolism (MAPEG) protein [PF01124] (31-162)
  IPR023352 Membrane associated eicosanoid/glutathione metabolism-like domain superfamily [G3DSA:1.20.120.550] (15-168)
  IPR023352 Membrane associated eicosanoid/glutathione metabolism-like domain superfamily [SSF161084] (23-159)
  IPR040162 Microsomal glutathione S-transferase 1-like [PTHR10689] (21-164)

Foldseek 3Di:
DPPPPPPPPPVVPPPPVVVCVVQLLSVLLVVLLVLLVVVLVVLVVVLVVCCVVVLADQDLVVFVPSVDVVRSVVRPDDDPLSVLSVVLSVLSCVQSVLLSVLSNVLSVVDDDNVLSNCLSVLLSVLSVQLSVCSNVVPDPPSNVVSSVSNVVSSVVSVVVSCVVDPDD/DCPPPPPPPCVPPPCDPVNCVVQLLSVLLVVLLVVLVVVLVVLVVVLVVCCVVVLADCDLVPFVPSVDVVRSVVRPDDDPLSVLSVVLSVLSCVQSVLLSVLSNVLSVVDDDRVLSNCLSVLLSVLSVQLSVCSNVVPDPPRNVVSSVSNVVSSVVSVVVSCVVDPPD

pLDDT: mean 89.03, std 19.19, range [26.33, 98.94]

Sequence (336 aa):
MIAVGHQLNSSNKMVEFSQLGDNEVFSAFTTYGTIALAKVMLMSVITSFFRITRKAFDNPEDVPNPHKEENIKKFLRKDDRVDRVLRAHRNDLENIVPFFCIGLLYSLSDPDLTTALWHFRIFVAARIYHTIAYLTPLPQPNRGLSWLIGYIVTFSMVYRLLKNKLYLMIAVGHQLNSSNKMVEFSQLGDNEVFSAFTTYGTIALAKVMLMSVITSFFRITRKAFDNPEDVPNPHKEENIKKFLRKDDRVDRVLRAHRNDLENIVPFFCIGLLYSLSDPDLTTALWHFRIFVAARIYHTIAYLTPLPQPNRGLSWLIGYIVTFSMVYRLLKNKLYL

Secondary structure (DSSP, 8-state):
-------------EE-HHHHTT-HHHHHHHHHHHHHHHHHHHHHHHHHHHHHHHT-BSSGGGSSSTTSHHHHHHHB---HHHHHHHHHHHHHHHHHHHHHHHHHHHHHT---HHHHHHHHHHHHHHHHHHHHHHHTTPPTTHHHHHHHHHHHHHHHHHHHHHHH----/-------------EE-HHHHTT-HHHHHHHHHHHHHHHHHHHHHHHHHHHHHHHT--SSGGGSSSTTSHHHHHHHS---HHHHHHHHHHHHHHHHHHHHHHHHHHHHTT---HHHHHHHHHHHHHHHHHHHHHHHTTPPTTHHHHHHHHHHHHHHHHHHHHHHH----

Organism: Vombatus ursinus (NCBI:txid29139)

Radius of gyration: 24.58 Å; Cα contacts (8 Å, |Δi|>4): 371; chains: 2; bounding box: 48×89×77 Å